Protein AF-A0A382CQS5-F1 (afdb_monomer)

pLDDT: mean 90.43, std 9.47, range [57.16, 98.56]

Organism: NCBI:txid408172

Foldseek 3Di:
DCQQAVQCLLVFQWWKFWFQFPVGTFKIKGWDDDQKIKMWIGGNQADDGWMKIYRNFKIKIWGWGKDWDWDCLVPNDTDTKMKIKTKMKMWGQDPFFIKIKMKMKMWIPDRHPPFPWIKIKIKIKIWTKGADDDPQFGIKIWIWMKMWMGTVQKIKIKIKIKIKTKDWDDPDDFKIKIKIWIKMKMKMWMDPSDPPFFIKIKIWIWPTWIKIKMKGDPDPFKIKIKMKIKTATQWMWIDRSPDDDRTDTPDHGDMDMDMWIWMWGHPVQKIKIFTADPVCVVCVPCQVVVVDPDHGTRIMMIMGGD

Radius of gyration: 22.73 Å; Cα contacts (8 Å, |Δi|>4): 842; chains: 1; bounding box: 58×55×65 Å

Nearest PDB structures (foldseek):
  6ehf-assembly1_A  TM=3.898E-01  e=3.342E-04  Vibrio cholerae O395
  2qom-assembly1_A  TM=4.326E-01  e=3.810E-02  Escherichia coli O157:H7
  8qn4-assembly1_F  TM=4.575E-01  e=2.320E-01  Escherichia coli K-12
  5fvn-assembly2_D  TM=2.254E-01  e=2.821E-01  Enterobacter cloacae

Structure (mmCIF, N/CA/C/O backbone):
data_AF-A0A382CQS5-F1
#
_entry.id   AF-A0A382CQS5-F1
#
loop_
_atom_site.group_PDB
_atom_site.id
_atom_site.type_symbol
_atom_site.label_atom_id
_atom_site.label_alt_id
_atom_site.label_comp_id
_atom_site.label_asym_id
_atom_site.label_entity_id
_atom_site.label_seq_id
_atom_site.pdbx_PDB_ins_code
_atom_site.Cartn_x
_atom_site.Cartn_y
_atom_site.Cartn_z
_atom_site.occupancy
_atom_site.B_iso_or_equiv
_atom_site.auth_seq_id
_atom_site.auth_comp_id
_atom_site.auth_asym_id
_atom_site.auth_atom_id
_atom_site.pdbx_PDB_model_num
ATOM 1 N N . ASN A 1 1 ? -5.591 -3.934 2.379 1.00 77.81 1 ASN A N 1
ATOM 2 C CA . ASN A 1 1 ? -5.632 -5.339 2.864 1.00 77.81 1 ASN A CA 1
ATOM 3 C C . ASN A 1 1 ? -6.316 -6.295 1.895 1.00 77.81 1 ASN A C 1
ATOM 5 O O . ASN A 1 1 ? -5.716 -7.324 1.633 1.00 77.81 1 ASN A O 1
ATOM 9 N N . ILE A 1 2 ? -7.513 -6.003 1.361 1.00 91.75 2 ILE A N 1
ATOM 10 C CA . ILE A 1 2 ? -8.215 -6.932 0.448 1.00 91.75 2 ILE A CA 1
ATOM 11 C C . ILE A 1 2 ? -7.393 -7.230 -0.817 1.00 91.75 2 ILE A C 1
ATOM 13 O O . ILE A 1 2 ? -7.246 -8.398 -1.146 1.00 91.75 2 ILE A O 1
ATOM 17 N N . TYR A 1 3 ? -6.767 -6.222 -1.436 1.00 90.75 3 TYR A N 1
ATOM 18 C CA . TYR A 1 3 ? -5.864 -6.414 -2.584 1.00 90.75 3 TYR A CA 1
ATOM 19 C C . TYR A 1 3 ? -4.700 -7.384 -2.302 1.00 90.75 3 TYR A C 1
ATOM 21 O O . TYR A 1 3 ? -4.383 -8.231 -3.129 1.00 90.75 3 TYR A O 1
ATOM 29 N N . LEU A 1 4 ? -4.120 -7.338 -1.095 1.00 93.00 4 LEU A N 1
ATOM 30 C CA . LEU A 1 4 ? -3.030 -8.239 -0.686 1.00 93.00 4 LEU A CA 1
ATOM 31 C C . LEU A 1 4 ? -3.534 -9.614 -0.228 1.00 93.00 4 LEU A C 1
ATOM 33 O O . LEU A 1 4 ? -2.844 -10.614 -0.385 1.00 93.00 4 LEU A O 1
ATOM 37 N N . PHE A 1 5 ? -4.729 -9.669 0.364 1.00 96.62 5 PHE A N 1
ATOM 38 C CA . PHE A 1 5 ? -5.348 -10.876 0.905 1.00 96.62 5 PHE A CA 1
ATOM 39 C C . PHE A 1 5 ? -6.829 -10.932 0.511 1.00 96.62 5 PHE A C 1
ATOM 41 O O . PHE A 1 5 ? -7.691 -10.623 1.346 1.00 96.62 5 PHE A O 1
ATOM 48 N N . PRO A 1 6 ? -7.166 -11.367 -0.717 1.00 96.44 6 PRO A N 1
ATOM 49 C CA . PRO A 1 6 ? -8.548 -11.348 -1.203 1.00 96.44 6 PRO A CA 1
ATOM 50 C C . PRO A 1 6 ? -9.555 -12.072 -0.301 1.00 96.44 6 PRO A C 1
ATOM 52 O O . PRO A 1 6 ? -10.703 -11.651 -0.186 1.00 96.44 6 PRO A O 1
ATOM 55 N N . ALA A 1 7 ? -9.134 -13.118 0.422 1.00 95.44 7 ALA A N 1
ATOM 56 C CA . ALA A 1 7 ? -9.992 -13.817 1.385 1.00 95.44 7 ALA A CA 1
ATOM 57 C C . ALA A 1 7 ? -10.521 -12.913 2.514 1.00 95.44 7 ALA A C 1
ATOM 59 O O . ALA A 1 7 ? -11.573 -13.205 3.083 1.00 95.44 7 ALA A O 1
ATOM 60 N N . THR A 1 8 ? -9.844 -11.801 2.818 1.00 94.12 8 THR A N 1
ATOM 61 C CA . THR A 1 8 ? -10.293 -10.845 3.840 1.00 94.12 8 THR A CA 1
ATOM 62 C C . THR A 1 8 ? -11.552 -10.085 3.444 1.00 94.12 8 THR A C 1
ATOM 64 O O . THR A 1 8 ? -12.227 -9.587 4.337 1.00 94.12 8 THR A O 1
ATOM 67 N N . LEU A 1 9 ? -11.939 -10.079 2.159 1.00 94.44 9 LEU A N 1
ATOM 68 C CA . LEU A 1 9 ? -13.244 -9.596 1.686 1.00 94.44 9 LEU A CA 1
ATOM 69 C C . LEU A 1 9 ? -14.400 -10.131 2.547 1.00 94.44 9 LEU A C 1
ATOM 71 O O . LEU A 1 9 ? -15.366 -9.425 2.824 1.00 94.44 9 LEU A O 1
ATOM 75 N N . ASN A 1 10 ? -14.275 -11.375 3.014 1.00 91.88 10 ASN A N 1
ATOM 76 C CA . ASN A 1 10 ? -15.282 -12.058 3.820 1.00 91.88 10 ASN A CA 1
ATOM 77 C C . ASN A 1 10 ? -15.552 -11.404 5.186 1.00 91.88 10 ASN A C 1
ATOM 79 O O . ASN A 1 10 ? -16.586 -11.682 5.791 1.00 91.88 10 ASN A O 1
ATOM 83 N N . ASN A 1 11 ? -14.666 -10.517 5.640 1.00 93.06 11 ASN A N 1
ATOM 84 C CA . ASN A 1 11 ? -14.772 -9.818 6.919 1.00 93.06 11 ASN A CA 1
ATOM 85 C C . ASN A 1 11 ? -15.548 -8.501 6.821 1.00 93.06 11 ASN A C 1
ATOM 87 O O . ASN A 1 11 ? -15.740 -7.840 7.839 1.00 93.06 11 ASN A O 1
ATOM 91 N N . PHE A 1 12 ? -15.966 -8.103 5.618 1.00 93.06 12 PHE A N 1
ATOM 92 C CA . PHE A 1 12 ? -16.511 -6.776 5.377 1.00 93.06 12 PHE A CA 1
ATOM 93 C C . PHE A 1 12 ? -17.930 -6.818 4.805 1.00 93.06 12 PHE A C 1
ATOM 95 O O . PHE A 1 12 ? -18.352 -7.746 4.104 1.00 93.06 12 PHE A O 1
ATOM 102 N N . GLN A 1 13 ? -18.675 -5.776 5.147 1.00 94.31 13 GLN A N 1
ATOM 103 C CA . GLN A 1 13 ? -19.972 -5.434 4.593 1.00 94.31 13 GLN A CA 1
ATOM 104 C C . GLN A 1 13 ? -20.088 -3.913 4.721 1.00 94.31 13 GLN A C 1
ATOM 106 O O . GLN A 1 13 ? -20.370 -3.383 5.793 1.00 94.31 13 GLN A O 1
ATOM 111 N N . LEU A 1 14 ? -19.658 -3.222 3.665 1.00 95.81 14 LEU A N 1
ATOM 112 C CA . LEU A 1 14 ? -19.425 -1.786 3.716 1.00 95.81 14 LEU A CA 1
ATOM 113 C C . LEU A 1 14 ? -19.503 -1.120 2.348 1.00 95.81 14 LEU A C 1
ATOM 115 O O . LEU A 1 14 ? -19.317 -1.748 1.309 1.00 95.81 14 LEU A O 1
ATOM 119 N N . ALA A 1 15 ? -19.737 0.180 2.379 1.00 96.56 15 ALA A N 1
ATOM 120 C CA . ALA A 1 15 ? -19.559 1.109 1.287 1.00 96.56 15 ALA A CA 1
ATOM 121 C C . ALA A 1 15 ? -18.576 2.157 1.790 1.00 96.56 15 ALA A C 1
ATOM 123 O O . ALA A 1 15 ? -18.791 2.733 2.857 1.00 96.56 15 ALA A O 1
ATOM 124 N N . GLN A 1 16 ? -17.500 2.394 1.060 1.00 95.50 16 GLN A N 1
ATOM 125 C CA . GLN A 1 16 ? -16.498 3.366 1.459 1.00 95.50 16 GLN A CA 1
ATOM 126 C C . GLN A 1 16 ? -16.112 4.230 0.268 1.00 95.50 16 GLN A C 1
ATOM 128 O O . GLN A 1 16 ? -15.951 3.729 -0.839 1.00 95.50 16 GLN A O 1
ATOM 133 N N . ILE A 1 17 ? -15.989 5.530 0.515 1.00 94.44 17 ILE A N 1
ATOM 134 C CA . ILE A 1 17 ? -15.448 6.511 -0.423 1.00 94.44 17 ILE A CA 1
ATOM 135 C C . ILE A 1 17 ? -14.113 6.954 0.156 1.00 94.44 17 ILE A C 1
ATOM 137 O O . ILE A 1 17 ? -14.067 7.401 1.304 1.00 94.44 17 ILE A O 1
ATOM 141 N N . ASN A 1 18 ? -13.049 6.808 -0.620 1.00 89.94 18 ASN A N 1
ATOM 142 C CA . ASN A 1 18 ? -11.677 7.067 -0.213 1.00 89.94 18 ASN A CA 1
ATOM 143 C C . ASN A 1 18 ? -11.092 8.261 -0.958 1.00 89.94 18 ASN A C 1
ATOM 145 O O . ASN A 1 18 ? -11.668 8.772 -1.921 1.00 89.94 18 ASN A O 1
ATOM 149 N N . THR A 1 19 ? -9.937 8.708 -0.463 1.00 86.69 19 THR A N 1
ATOM 150 C CA . THR A 1 19 ? -9.107 9.719 -1.126 1.00 86.69 19 THR A CA 1
ATOM 151 C C . THR A 1 19 ? -9.906 10.988 -1.438 1.00 86.69 19 THR A C 1
ATOM 153 O O . THR A 1 19 ? -9.793 11.601 -2.495 1.00 86.69 19 THR A O 1
ATOM 156 N N . ILE A 1 20 ? -10.756 11.396 -0.489 1.00 88.19 20 ILE A N 1
ATOM 157 C CA . ILE A 1 20 ? -11.505 12.645 -0.591 1.00 88.19 20 ILE A CA 1
ATOM 158 C C . ILE A 1 20 ? -10.517 13.784 -0.348 1.00 88.19 20 ILE A C 1
ATOM 160 O O . ILE A 1 20 ? -10.023 13.975 0.768 1.00 88.19 20 ILE A O 1
ATOM 164 N N . THR A 1 21 ? -10.233 14.536 -1.404 1.00 85.69 21 THR A N 1
ATOM 165 C CA . THR A 1 21 ? -9.353 15.705 -1.400 1.00 85.69 21 THR A CA 1
ATOM 166 C C . THR A 1 21 ? -10.119 16.950 -1.860 1.00 85.69 21 THR A C 1
ATOM 168 O O . THR A 1 21 ? -11.331 16.919 -2.089 1.00 85.69 21 THR A O 1
ATOM 171 N N . GLY A 1 22 ? -9.421 18.081 -2.007 1.00 78.19 22 GLY A N 1
ATOM 172 C CA . GLY A 1 22 ? -10.019 19.311 -2.535 1.00 78.19 22 GLY A CA 1
ATOM 173 C C . GLY A 1 22 ? -10.552 19.193 -3.972 1.00 78.19 22 GLY A C 1
ATOM 174 O O . GLY A 1 22 ? -11.383 20.012 -4.358 1.00 78.19 22 GLY A O 1
ATOM 175 N N . SER A 1 23 ? -10.108 18.197 -4.749 1.00 81.44 23 SER A N 1
ATOM 176 C CA . SER A 1 23 ? -10.552 17.956 -6.131 1.00 81.44 23 SER A CA 1
ATOM 177 C C . SER A 1 23 ? -11.703 16.952 -6.258 1.00 81.44 23 SER A C 1
ATOM 179 O O . SER A 1 23 ? -12.243 16.810 -7.351 1.00 81.44 23 SER A O 1
ATOM 181 N N . GLY A 1 24 ? -12.119 16.295 -5.170 1.00 84.38 24 GLY A N 1
ATOM 182 C CA . GLY A 1 24 ? -13.144 15.247 -5.187 1.00 84.38 24 GLY A CA 1
ATOM 183 C C . GLY A 1 24 ? -12.666 13.956 -4.523 1.00 84.38 24 GLY A C 1
ATOM 184 O O . GLY A 1 24 ? -11.688 13.969 -3.780 1.00 84.38 24 GLY A O 1
ATOM 185 N N . ALA A 1 25 ? -13.383 12.860 -4.766 1.00 86.56 25 ALA A N 1
ATOM 186 C CA . ALA A 1 25 ? -12.981 11.511 -4.370 1.00 86.56 25 ALA A CA 1
ATOM 187 C C . ALA A 1 25 ? -12.447 10.771 -5.598 1.00 86.56 25 ALA A C 1
ATOM 189 O O . ALA A 1 25 ? -13.059 10.901 -6.657 1.00 86.56 25 ALA A O 1
ATOM 190 N N . SER A 1 26 ? -11.363 10.006 -5.452 1.00 86.81 26 SER A N 1
ATOM 191 C CA . SER A 1 26 ? -10.836 9.188 -6.552 1.00 86.81 26 SER A CA 1
ATOM 192 C C . SER A 1 26 ? -11.307 7.740 -6.497 1.00 86.81 26 SER A C 1
ATOM 194 O O . SER A 1 26 ? -11.444 7.127 -7.547 1.00 86.81 26 SER A O 1
ATOM 196 N N . ASP A 1 27 ? -11.606 7.207 -5.304 1.00 90.44 27 ASP A N 1
ATOM 197 C CA . ASP A 1 27 ? -11.861 5.774 -5.154 1.00 90.44 27 ASP A CA 1
ATOM 198 C C . ASP A 1 27 ? -13.120 5.499 -4.329 1.00 90.44 27 ASP A C 1
ATOM 200 O O . ASP A 1 27 ? -13.433 6.188 -3.350 1.00 90.44 27 ASP A O 1
ATOM 204 N N . ALA A 1 28 ? -13.836 4.439 -4.685 1.00 91.94 28 ALA A N 1
ATOM 205 C CA . ALA A 1 28 ? -14.942 3.915 -3.907 1.00 91.94 28 ALA A CA 1
ATOM 206 C C . ALA A 1 28 ? -14.963 2.387 -3.927 1.00 91.94 28 ALA A C 1
ATOM 208 O O . ALA A 1 28 ? -14.645 1.743 -4.920 1.00 91.94 28 ALA A O 1
ATOM 209 N N . VAL A 1 29 ? -15.398 1.794 -2.820 1.00 94.06 29 VAL A N 1
ATOM 210 C CA . VAL A 1 29 ? -15.578 0.351 -2.698 1.00 94.06 29 VAL A CA 1
ATOM 211 C C . VAL A 1 29 ? -16.963 0.034 -2.156 1.00 94.06 29 VAL A C 1
ATOM 213 O O . VAL A 1 29 ? -17.455 0.684 -1.232 1.00 94.06 29 VAL A O 1
ATOM 216 N N . PHE A 1 30 ? -17.599 -0.988 -2.718 1.00 95.56 30 PHE A N 1
ATOM 217 C CA . PHE A 1 30 ? -18.899 -1.476 -2.278 1.00 95.56 30 PHE A CA 1
ATOM 218 C C . PHE A 1 30 ? -18.869 -2.990 -2.095 1.00 95.56 30 PHE A C 1
ATOM 220 O O . PHE A 1 30 ? -18.794 -3.734 -3.069 1.00 95.56 30 PHE A O 1
ATOM 227 N N . LEU A 1 31 ? -18.939 -3.445 -0.844 1.00 96.31 31 LEU A N 1
ATOM 228 C CA . LEU A 1 31 ? -18.812 -4.839 -0.426 1.00 96.31 31 LEU A CA 1
ATOM 229 C C . LEU A 1 31 ? -20.107 -5.314 0.233 1.00 96.31 31 LEU A C 1
ATOM 231 O O . LEU A 1 31 ? -20.558 -4.746 1.227 1.00 96.31 31 LEU A O 1
ATOM 235 N N . PHE A 1 32 ? -20.698 -6.387 -0.283 1.00 96.44 32 PHE A N 1
ATOM 236 C CA . PHE A 1 32 ? -22.010 -6.857 0.161 1.00 96.44 32 PHE A CA 1
ATOM 237 C C . PHE A 1 32 ? -22.163 -8.377 0.046 1.00 96.44 32 PHE A C 1
ATOM 239 O O . PHE A 1 32 ? -21.315 -9.080 -0.502 1.00 96.44 32 PHE A O 1
ATOM 246 N N . GLY A 1 33 ? -23.273 -8.889 0.578 1.00 95.06 33 GLY A N 1
ATOM 247 C CA . GLY A 1 33 ? -23.602 -10.315 0.599 1.00 95.06 33 GLY A CA 1
ATOM 248 C C . GLY A 1 33 ? -23.409 -10.958 1.971 1.00 95.06 33 GLY A C 1
ATOM 249 O O . GLY A 1 33 ? -22.811 -10.369 2.872 1.00 95.06 33 GLY A O 1
ATOM 250 N N . ASP A 1 34 ? -23.940 -12.169 2.126 1.00 90.50 34 ASP A N 1
ATOM 251 C CA . ASP A 1 34 ? -23.962 -12.897 3.399 1.00 90.50 34 ASP A CA 1
ATOM 252 C C . ASP A 1 34 ? -22.783 -13.878 3.486 1.00 90.50 34 ASP A C 1
ATOM 254 O O . ASP A 1 34 ? -21.648 -13.488 3.744 1.00 90.50 34 ASP A O 1
ATOM 258 N N . LYS A 1 35 ? -23.040 -15.171 3.237 1.00 88.75 35 LYS A N 1
ATOM 259 C CA . LYS A 1 35 ? -22.023 -16.239 3.214 1.00 88.75 35 LYS A CA 1
ATOM 260 C C . LYS A 1 35 ? -21.074 -16.125 2.025 1.00 88.75 35 LYS A C 1
ATOM 262 O O . LYS A 1 35 ? -19.934 -16.567 2.096 1.00 88.75 35 LYS A O 1
ATOM 267 N N . THR A 1 36 ? -21.583 -15.586 0.925 1.00 95.75 36 THR A N 1
ATOM 268 C CA . THR A 1 36 ? -20.808 -15.260 -0.264 1.00 95.75 36 THR A CA 1
ATOM 269 C C . THR A 1 36 ? -20.775 -13.750 -0.366 1.00 95.75 36 THR A C 1
ATOM 271 O O . THR A 1 36 ? -21.836 -13.121 -0.371 1.00 95.75 36 THR A O 1
ATOM 274 N N . LYS A 1 37 ? -19.570 -13.193 -0.415 1.00 96.56 37 LYS A N 1
ATOM 275 C CA . LYS A 1 37 ? -19.342 -11.763 -0.565 1.00 96.56 37 LYS A CA 1
ATOM 276 C C . LYS A 1 37 ? -19.062 -11.420 -2.016 1.00 96.56 37 LYS A C 1
ATOM 278 O O . LYS A 1 37 ? -18.449 -12.203 -2.741 1.00 96.56 37 LYS A O 1
ATOM 283 N N . TYR A 1 38 ? -19.488 -10.228 -2.390 1.00 97.25 38 TYR A N 1
ATOM 284 C CA . TYR A 1 38 ? -19.210 -9.595 -3.665 1.00 97.25 38 TYR A CA 1
ATOM 285 C C . TYR A 1 38 ? -18.686 -8.192 -3.396 1.00 97.25 38 TYR A C 1
ATOM 287 O O . TYR A 1 38 ? -19.060 -7.575 -2.395 1.00 97.25 38 TYR A O 1
ATOM 295 N N . GLY A 1 39 ? -17.824 -7.707 -4.278 1.00 95.81 39 GLY A N 1
ATOM 296 C CA . GLY A 1 39 ? -17.271 -6.366 -4.199 1.00 95.81 39 GLY A CA 1
ATOM 297 C C . GLY A 1 39 ? -17.227 -5.704 -5.562 1.00 95.81 39 GLY A C 1
ATOM 298 O O . GLY A 1 39 ? -17.014 -6.390 -6.559 1.00 95.81 39 GLY A O 1
ATOM 299 N N . PHE A 1 40 ? -17.411 -4.392 -5.578 1.00 94.62 40 PHE A N 1
ATOM 300 C CA . PHE A 1 40 ? -17.045 -3.533 -6.697 1.00 94.62 40 PHE A CA 1
ATOM 301 C C . PHE A 1 40 ? -16.067 -2.485 -6.187 1.00 94.62 40 PHE A C 1
ATOM 303 O O . PHE A 1 40 ? -16.322 -1.888 -5.135 1.00 94.62 40 PHE A O 1
ATOM 310 N N . PHE A 1 41 ? -14.979 -2.289 -6.920 1.00 92.25 41 PHE A N 1
ATOM 311 C CA . PHE A 1 41 ? -14.054 -1.181 -6.723 1.00 92.25 41 PHE A CA 1
ATOM 312 C C . PHE A 1 41 ? -14.235 -0.225 -7.899 1.00 92.25 41 PHE A C 1
ATOM 314 O O . PHE A 1 41 ? -14.576 -0.638 -9.006 1.00 92.25 41 PHE A O 1
ATOM 321 N N . LEU A 1 42 ? -14.161 1.061 -7.608 1.00 89.19 42 LEU A N 1
ATOM 322 C CA . LEU A 1 42 ? -14.332 2.141 -8.561 1.00 89.19 42 LEU A CA 1
ATOM 323 C C . LEU A 1 42 ? -13.170 3.086 -8.325 1.00 89.19 42 LEU A C 1
ATOM 325 O O . LEU A 1 42 ? -12.999 3.541 -7.196 1.00 89.19 42 LEU A O 1
ATOM 329 N N . GLU A 1 43 ? -12.414 3.383 -9.368 1.00 83.19 43 GLU A N 1
ATOM 330 C CA . GLU A 1 43 ? -11.248 4.260 -9.311 1.00 83.19 43 GLU A CA 1
ATOM 331 C C . GLU A 1 43 ? -11.375 5.265 -10.470 1.00 83.19 43 GLU A C 1
ATOM 333 O O . GLU A 1 43 ? -11.911 4.930 -11.527 1.00 83.19 43 GLU A O 1
ATOM 338 N N . ASP A 1 44 ? -10.948 6.515 -10.279 1.00 74.69 44 ASP A N 1
ATOM 339 C CA . ASP A 1 44 ? -11.171 7.632 -11.226 1.00 74.69 44 ASP A CA 1
ATOM 340 C C . ASP A 1 44 ? -10.595 7.355 -12.634 1.00 74.69 44 ASP A C 1
ATOM 342 O O . ASP A 1 44 ? -11.083 7.868 -13.643 1.00 74.69 44 ASP A O 1
ATOM 346 N N . ASN A 1 45 ? -9.596 6.469 -12.712 1.00 65.38 45 ASN A N 1
ATOM 347 C CA . ASN A 1 45 ? -8.942 6.050 -13.954 1.00 65.38 45 ASN A CA 1
ATOM 348 C C . ASN A 1 45 ? -9.350 4.640 -14.430 1.00 65.38 45 ASN A C 1
ATOM 350 O O . ASN A 1 45 ? -9.098 4.298 -15.585 1.00 65.38 45 ASN A O 1
ATOM 354 N N . SER A 1 46 ? -10.045 3.863 -13.597 1.00 66.25 46 SER A N 1
ATOM 355 C CA . SER A 1 46 ? -10.522 2.511 -13.904 1.00 66.25 46 SER A CA 1
ATOM 356 C C . SER A 1 46 ? -11.887 2.566 -14.579 1.00 66.25 46 SER A C 1
ATOM 358 O O . SER A 1 46 ? -12.927 2.784 -13.953 1.00 66.25 46 SER A O 1
ATOM 360 N N . ARG A 1 47 ? -11.911 2.426 -15.910 1.00 63.25 47 ARG A N 1
ATOM 361 C CA . ARG A 1 47 ? -13.131 2.687 -16.705 1.00 63.25 47 ARG A CA 1
ATOM 362 C C . ARG A 1 47 ? -13.990 1.470 -16.998 1.00 63.25 47 ARG A C 1
ATOM 364 O O . ARG A 1 47 ? -15.012 1.618 -17.675 1.00 63.25 47 ARG A O 1
ATOM 371 N N . MET A 1 48 ? -13.604 0.283 -16.537 1.00 82.19 48 MET A N 1
ATOM 372 C CA . MET A 1 48 ? -14.369 -0.921 -16.840 1.00 82.19 48 MET A CA 1
ATOM 373 C C . MET A 1 48 ? -14.846 -1.662 -15.600 1.00 82.19 48 MET A C 1
ATOM 375 O O . MET A 1 48 ? -16.014 -1.498 -15.235 1.00 82.19 48 MET A O 1
ATOM 379 N N . ILE A 1 49 ? -14.046 -2.570 -15.042 1.00 85.06 49 ILE A N 1
ATOM 380 C CA . ILE A 1 49 ? -14.559 -3.544 -14.077 1.00 85.06 49 ILE A CA 1
ATOM 381 C C . ILE A 1 49 ? -13.474 -3.939 -13.084 1.00 85.06 49 ILE A C 1
ATOM 383 O O . ILE A 1 49 ? -12.601 -4.717 -13.442 1.00 85.06 49 ILE A O 1
ATOM 387 N N . ASP A 1 50 ? -13.679 -3.593 -11.814 1.00 92.00 50 ASP A N 1
ATOM 388 C CA . ASP A 1 50 ? -12.972 -4.203 -10.690 1.00 92.00 50 ASP A CA 1
ATOM 389 C C . ASP A 1 50 ? -13.953 -4.904 -9.761 1.00 92.00 50 ASP A C 1
ATOM 391 O O . ASP A 1 50 ? -14.831 -4.296 -9.138 1.00 92.00 50 ASP A O 1
ATOM 395 N N . MET A 1 51 ? -13.826 -6.226 -9.676 1.00 95.19 51 MET A N 1
ATOM 396 C CA . MET A 1 51 ? -14.780 -7.073 -8.975 1.00 95.19 51 MET A CA 1
ATOM 397 C C . MET A 1 51 ? -14.116 -7.990 -7.963 1.00 95.19 51 MET A C 1
ATOM 399 O O . MET A 1 51 ? -13.099 -8.628 -8.222 1.00 95.19 51 MET A O 1
ATOM 403 N N . ALA A 1 52 ? -14.784 -8.131 -6.821 1.00 96.69 52 ALA A N 1
ATOM 404 C CA . ALA A 1 52 ? -14.435 -9.075 -5.775 1.00 96.69 52 ALA A CA 1
ATOM 405 C C . ALA A 1 52 ? -15.465 -10.194 -5.670 1.00 96.69 52 ALA A C 1
ATOM 407 O O . ALA A 1 52 ? -16.675 -9.972 -5.773 1.00 96.69 52 ALA A O 1
ATOM 408 N N . TRP A 1 53 ? -14.991 -11.381 -5.320 1.00 97.69 53 TRP A N 1
ATOM 409 C CA . TRP A 1 53 ? -15.824 -12.486 -4.873 1.00 97.69 53 TRP A CA 1
ATOM 410 C C . TRP A 1 53 ? -15.166 -13.212 -3.705 1.00 97.69 53 TRP A C 1
ATOM 412 O O . TRP A 1 53 ? -13.950 -13.374 -3.677 1.00 97.69 53 TRP A O 1
ATOM 422 N N . GLY A 1 54 ? -15.958 -13.698 -2.751 1.00 97.50 54 GLY A N 1
ATOM 423 C CA . GLY A 1 54 ? -15.461 -14.510 -1.644 1.00 97.50 54 GLY A CA 1
ATOM 424 C C . GLY A 1 54 ? -16.518 -15.446 -1.080 1.00 97.50 54 GLY A C 1
ATOM 425 O O . GLY A 1 54 ? -17.714 -15.191 -1.186 1.00 97.50 54 GLY A O 1
ATOM 426 N N . ASN A 1 55 ? -16.085 -16.557 -0.485 1.00 95.50 55 ASN A N 1
ATOM 427 C CA . ASN A 1 55 ? -16.977 -17.615 0.017 1.00 95.50 55 ASN A CA 1
ATOM 428 C C . ASN A 1 55 ? -16.822 -17.926 1.517 1.00 95.50 55 ASN A C 1
ATOM 430 O O . ASN A 1 55 ? -17.223 -18.997 1.971 1.00 95.50 55 ASN A O 1
ATOM 434 N N . GLY A 1 56 ? -16.170 -17.040 2.263 1.00 90.12 56 GLY A N 1
ATOM 435 C CA . GLY A 1 56 ? -15.824 -17.210 3.675 1.00 90.12 56 GLY A CA 1
ATOM 436 C C . GLY A 1 56 ? -14.419 -17.760 3.933 1.00 90.12 56 GLY A C 1
ATOM 437 O O . GLY A 1 56 ? -13.884 -17.544 5.012 1.00 90.12 56 GLY A O 1
ATOM 438 N N . SER A 1 57 ? -13.807 -18.450 2.967 1.00 92.69 57 SER A N 1
ATOM 439 C CA . SER A 1 57 ? -12.463 -19.050 3.118 1.00 92.69 57 SER A CA 1
ATOM 440 C C . SER A 1 57 ? -11.470 -18.602 2.050 1.00 92.69 57 SER A C 1
ATOM 442 O O . SER A 1 57 ? -10.266 -18.540 2.293 1.00 92.69 57 SER A O 1
ATOM 444 N N . MET A 1 58 ? -11.994 -18.292 0.869 1.00 97.19 58 MET A N 1
ATOM 445 C CA . MET A 1 58 ? -11.263 -17.846 -0.302 1.00 97.19 58 MET A CA 1
ATOM 446 C C . MET A 1 58 ? -11.820 -16.500 -0.749 1.00 97.19 58 MET A C 1
ATOM 448 O O . MET A 1 58 ? -12.981 -16.168 -0.472 1.00 97.19 58 MET A O 1
ATOM 452 N N . GLY A 1 59 ? -10.992 -15.757 -1.469 1.00 97.81 59 GLY A N 1
ATOM 453 C CA . GLY A 1 59 ? -11.397 -14.576 -2.207 1.00 97.81 59 GLY A CA 1
ATOM 454 C C . GLY A 1 59 ? -10.672 -14.491 -3.541 1.00 97.81 59 GLY A C 1
ATOM 455 O O . GLY A 1 59 ? -9.574 -15.028 -3.697 1.00 97.81 59 GLY A O 1
ATOM 456 N N . VAL A 1 60 ? -11.312 -13.833 -4.494 1.00 97.88 60 VAL A N 1
ATOM 457 C CA . VAL A 1 60 ? -10.794 -13.541 -5.826 1.00 97.88 60 VAL A CA 1
ATOM 458 C C . VAL A 1 60 ? -11.072 -12.075 -6.119 1.00 97.88 60 VAL A C 1
ATOM 460 O O . VAL A 1 60 ? -12.169 -11.597 -5.827 1.00 97.88 60 VAL A O 1
ATOM 463 N N . LEU A 1 61 ? -10.090 -11.398 -6.699 1.00 96.94 61 LEU A N 1
ATOM 464 C CA . LEU A 1 61 ? -10.234 -10.096 -7.336 1.00 96.94 61 LEU A CA 1
ATOM 465 C C . LEU A 1 61 ? -9.922 -10.264 -8.818 1.00 96.94 61 LEU A C 1
ATOM 467 O O . LEU A 1 61 ? -9.007 -11.014 -9.165 1.00 96.94 61 LEU A O 1
ATOM 471 N N . VAL A 1 62 ? -10.692 -9.602 -9.667 1.00 95.94 62 VAL A N 1
ATOM 472 C CA . VAL A 1 62 ? -10.405 -9.475 -11.094 1.00 95.94 62 VAL A CA 1
ATOM 473 C C . VAL A 1 62 ? -10.650 -8.029 -11.470 1.00 95.94 62 VAL A C 1
ATOM 475 O O . VAL A 1 62 ? -11.730 -7.512 -11.173 1.00 95.94 62 VAL A O 1
ATOM 478 N N . GLY A 1 63 ? -9.662 -7.438 -12.125 1.00 93.81 63 GLY A N 1
ATOM 479 C CA . GLY A 1 63 ? -9.712 -6.090 -12.652 1.00 93.81 63 GLY A CA 1
ATOM 480 C C . GLY A 1 63 ? -9.444 -6.072 -14.148 1.00 93.81 63 GLY A C 1
ATOM 481 O O . GLY A 1 63 ? -8.643 -6.854 -14.675 1.00 93.81 63 GLY A O 1
ATOM 482 N N . LEU A 1 64 ? -10.170 -5.202 -14.831 1.00 92.75 64 LEU A N 1
ATOM 483 C CA . LEU A 1 64 ? -9.934 -4.807 -16.204 1.00 92.75 64 LEU A CA 1
ATOM 484 C C . LEU A 1 64 ? -10.076 -3.297 -16.250 1.00 92.75 64 LEU A C 1
ATOM 486 O O . LEU A 1 64 ? -11.169 -2.785 -16.004 1.00 92.75 64 LEU A O 1
ATOM 490 N N . ASP A 1 65 ? -9.005 -2.643 -16.671 1.00 89.56 65 ASP A N 1
ATOM 491 C CA . ASP A 1 65 ? -8.946 -1.210 -16.883 1.00 89.56 65 ASP A CA 1
ATOM 492 C C . ASP A 1 65 ? -8.548 -0.922 -18.313 1.00 89.56 65 ASP A C 1
ATOM 494 O O . ASP A 1 65 ? -7.705 -1.604 -18.896 1.00 89.56 65 ASP A O 1
ATOM 498 N N . MET A 1 66 ? -9.229 0.057 -18.895 1.00 87.25 66 MET A N 1
ATOM 499 C CA . MET A 1 66 ? -8.980 0.511 -20.252 1.00 87.25 66 MET A CA 1
ATOM 500 C C . MET A 1 66 ? -9.215 2.010 -20.317 1.00 87.25 66 MET A C 1
ATOM 502 O O . MET A 1 66 ? -10.344 2.480 -20.132 1.00 87.25 66 MET A O 1
ATOM 506 N N . ASN A 1 67 ? -8.179 2.761 -20.639 1.00 84.44 67 ASN A N 1
ATOM 507 C CA . ASN A 1 67 ? -8.287 4.161 -20.990 1.00 84.44 67 ASN A CA 1
ATOM 508 C C . ASN A 1 67 ? -8.050 4.323 -22.489 1.00 84.44 67 ASN A C 1
ATOM 510 O O . ASN A 1 67 ? -7.347 3.557 -23.141 1.00 84.44 67 ASN A O 1
ATOM 514 N N . SER A 1 68 ? -8.670 5.352 -23.041 1.00 82.00 68 SER A N 1
ATOM 515 C CA . SER A 1 68 ? -8.336 5.847 -24.362 1.00 82.00 68 SER A CA 1
ATOM 516 C C . SER A 1 68 ? -8.459 7.355 -24.338 1.00 82.00 68 SER A C 1
ATOM 518 O O . SER A 1 68 ? -9.466 7.881 -23.839 1.00 82.00 68 SER A O 1
ATOM 520 N N . GLU A 1 69 ? -7.500 8.039 -24.933 1.00 79.81 69 GLU A N 1
ATOM 521 C CA . GLU A 1 69 ? -7.554 9.472 -25.149 1.00 79.81 69 GLU A CA 1
ATOM 522 C C . GLU A 1 69 ? -7.120 9.821 -26.567 1.00 79.81 69 GLU A C 1
ATOM 524 O O . GLU A 1 69 ? -6.249 9.186 -27.150 1.00 79.81 69 GLU A O 1
ATOM 529 N N . THR A 1 70 ? -7.746 10.847 -27.138 1.00 79.81 70 THR A N 1
ATOM 530 C CA . THR A 1 70 ? -7.297 11.400 -28.414 1.00 79.81 70 THR A CA 1
ATOM 531 C C . THR A 1 70 ? -6.418 12.609 -28.117 1.00 79.81 70 THR A C 1
ATOM 533 O O . THR A 1 70 ? -6.910 13.617 -27.601 1.00 79.81 70 THR A O 1
ATOM 536 N N . ALA A 1 71 ? -5.137 12.525 -28.465 1.00 72.50 71 ALA A N 1
ATOM 537 C CA . ALA A 1 71 ? -4.155 13.582 -28.243 1.00 72.50 71 ALA A CA 1
ATOM 538 C C . ALA A 1 71 ? -3.577 14.106 -29.570 1.00 72.50 71 ALA A C 1
ATOM 540 O O . ALA A 1 71 ? -3.569 13.409 -30.584 1.00 72.50 71 ALA A O 1
ATOM 541 N N . ASP A 1 72 ? -3.110 15.360 -29.581 1.00 72.31 72 ASP A N 1
ATOM 542 C CA . ASP A 1 72 ? -2.254 15.867 -30.664 1.00 72.31 72 ASP A CA 1
ATOM 543 C C . ASP A 1 72 ? -0.882 15.209 -30.514 1.00 72.31 72 ASP A C 1
ATOM 545 O O . ASP A 1 72 ? -0.228 15.373 -29.485 1.00 72.31 72 ASP A O 1
ATOM 549 N N . ASP A 1 73 ? -0.447 14.472 -31.531 1.00 70.62 73 ASP A N 1
ATOM 550 C CA . ASP A 1 73 ? 0.795 13.696 -31.497 1.00 70.62 73 ASP A CA 1
ATOM 551 C C . ASP A 1 73 ? 2.061 14.552 -31.679 1.00 70.62 73 ASP A C 1
ATOM 553 O O . ASP A 1 73 ? 3.158 14.040 -31.901 1.00 70.62 73 ASP A O 1
ATOM 557 N N . GLY A 1 74 ? 1.915 15.881 -31.645 1.00 68.12 74 GLY A N 1
ATOM 558 C CA . GLY A 1 74 ? 3.004 16.832 -31.839 1.00 68.12 74 GLY A CA 1
ATOM 559 C C . GLY A 1 74 ? 3.444 16.966 -33.300 1.00 68.12 74 GLY A C 1
ATOM 560 O O . GLY A 1 74 ? 4.302 17.799 -33.604 1.00 68.12 74 GLY A O 1
ATOM 561 N N . THR A 1 75 ? 2.843 16.204 -34.221 1.00 71.00 75 THR A N 1
ATOM 562 C CA . THR A 1 75 ? 3.051 16.302 -35.674 1.00 71.00 75 THR A CA 1
ATOM 563 C C . THR A 1 75 ? 1.888 16.995 -36.392 1.00 71.00 75 THR A C 1
ATOM 565 O O . THR A 1 75 ? 1.910 17.151 -37.617 1.00 71.00 75 THR A O 1
ATOM 568 N N . GLY A 1 76 ? 0.886 17.468 -35.639 1.00 72.19 76 GLY A N 1
ATOM 569 C CA . GLY A 1 76 ? -0.336 18.061 -36.177 1.00 72.19 76 GLY A CA 1
ATOM 570 C C . GLY A 1 76 ? -1.345 17.018 -36.659 1.00 72.19 76 GLY A C 1
ATOM 571 O O . GLY A 1 76 ? -2.246 17.356 -37.435 1.00 72.19 76 GLY A O 1
ATOM 572 N N . LYS A 1 77 ? -1.189 15.759 -36.229 1.00 71.56 77 LYS A N 1
ATOM 573 C CA . LYS A 1 77 ? -2.176 14.689 -36.375 1.00 71.56 77 LYS A CA 1
ATOM 574 C C . LYS A 1 77 ? -2.747 14.354 -34.996 1.00 71.56 77 LYS A C 1
ATOM 576 O O . LYS A 1 77 ? -2.120 14.578 -33.968 1.00 71.56 77 LYS A O 1
ATOM 581 N N . THR A 1 78 ? -3.951 13.801 -34.981 1.00 74.88 78 THR A N 1
ATOM 582 C CA . THR A 1 78 ? -4.532 13.216 -33.771 1.00 74.88 78 THR A CA 1
ATOM 583 C C . THR A 1 78 ? -4.122 11.750 -33.677 1.00 74.88 78 THR A C 1
ATOM 585 O O . THR A 1 78 ? -4.353 11.010 -34.637 1.00 74.88 78 THR A O 1
ATOM 588 N N . ALA A 1 79 ? -3.544 11.349 -32.547 1.00 71.75 79 ALA A N 1
ATOM 589 C CA . ALA A 1 79 ? -3.350 9.956 -32.164 1.00 71.75 79 ALA A CA 1
ATOM 590 C C . ALA A 1 79 ? -4.474 9.526 -31.224 1.00 71.75 79 ALA A C 1
ATOM 592 O O . ALA A 1 79 ? -4.883 10.311 -30.368 1.00 71.75 79 ALA A O 1
ATOM 593 N N . ASP A 1 80 ? -4.945 8.294 -31.380 1.00 75.75 80 ASP A N 1
ATOM 594 C CA . ASP A 1 80 ? -5.695 7.621 -30.327 1.00 75.75 80 ASP A CA 1
ATOM 595 C C . ASP A 1 80 ? -4.661 6.862 -29.498 1.00 75.75 80 ASP A C 1
ATOM 597 O O . ASP A 1 80 ? -4.001 5.973 -30.025 1.00 75.75 80 ASP A O 1
ATOM 601 N N . LEU A 1 81 ? -4.476 7.284 -28.251 1.00 78.31 81 LEU A N 1
ATOM 602 C CA . LEU A 1 81 ? -3.604 6.650 -27.270 1.00 78.31 81 LEU A CA 1
ATOM 603 C C . LEU A 1 81 ? -4.475 5.813 -26.340 1.00 78.31 81 LEU A C 1
ATOM 605 O O . LEU A 1 81 ? -5.633 6.169 -26.086 1.00 78.31 81 LEU A O 1
ATOM 609 N N . GLY A 1 82 ? -3.942 4.713 -25.827 1.00 81.25 82 GLY A N 1
ATOM 610 C CA . GLY A 1 82 ? -4.687 3.859 -24.922 1.00 81.25 82 GLY A CA 1
ATOM 611 C C . GLY A 1 82 ? -3.792 3.055 -24.007 1.00 81.25 82 GLY A C 1
ATOM 612 O O . GLY A 1 82 ? -2.714 2.617 -24.396 1.00 81.25 82 GLY A O 1
ATOM 613 N N . ASP A 1 83 ? -4.306 2.825 -22.807 1.00 87.25 83 ASP A N 1
ATOM 614 C CA . ASP A 1 83 ? -3.734 1.895 -21.854 1.00 87.25 83 ASP A CA 1
ATOM 615 C C . ASP A 1 83 ? -4.716 0.741 -21.610 1.00 87.25 83 ASP A C 1
ATOM 617 O O . ASP A 1 83 ? -5.933 0.835 -21.834 1.00 87.25 83 ASP A O 1
ATOM 621 N N . MET A 1 84 ? -4.172 -0.396 -21.199 1.00 90.38 84 MET A N 1
ATOM 622 C CA . MET A 1 84 ? -4.964 -1.522 -20.733 1.00 90.38 84 MET A CA 1
ATOM 623 C C . MET A 1 84 ? -4.239 -2.208 -19.593 1.00 90.38 84 MET A C 1
ATOM 625 O O . MET A 1 84 ? -3.088 -2.609 -19.752 1.00 90.38 84 MET A O 1
ATOM 629 N N . THR A 1 85 ? -4.965 -2.463 -18.510 1.00 92.56 85 THR A N 1
ATOM 630 C CA . THR A 1 85 ? -4.498 -3.297 -17.404 1.00 92.56 85 THR A CA 1
ATOM 631 C C . THR A 1 85 ? -5.463 -4.453 -17.189 1.00 92.56 85 THR A C 1
ATOM 633 O O . THR A 1 85 ? -6.681 -4.284 -17.155 1.00 92.56 85 THR A O 1
ATOM 636 N N . ILE A 1 86 ? -4.924 -5.662 -17.054 1.00 94.38 86 ILE A N 1
ATOM 637 C CA . ILE A 1 86 ? -5.667 -6.856 -16.652 1.00 94.38 86 ILE A CA 1
ATOM 638 C C . ILE A 1 86 ? -5.008 -7.395 -15.397 1.00 94.38 86 ILE A C 1
ATOM 640 O O . ILE A 1 86 ? -3.859 -7.837 -15.444 1.00 94.38 86 ILE A O 1
ATOM 644 N N . ASN A 1 87 ? -5.758 -7.443 -14.302 1.00 95.25 87 ASN A N 1
ATOM 645 C CA . ASN A 1 87 ? -5.267 -7.971 -13.041 1.00 95.25 87 ASN A CA 1
ATOM 646 C C . ASN A 1 87 ? -6.167 -9.084 -12.494 1.00 95.25 87 ASN A C 1
ATOM 648 O O . ASN A 1 87 ? -7.373 -9.167 -12.741 1.00 95.25 87 ASN A O 1
ATOM 652 N N . ALA A 1 88 ? -5.547 -9.993 -11.752 1.00 96.75 88 ALA A N 1
ATOM 653 C CA . ALA A 1 88 ? -6.233 -11.017 -10.994 1.00 96.75 88 ALA A CA 1
ATOM 654 C C . ALA A 1 88 ? -5.479 -11.289 -9.696 1.00 96.75 88 ALA A C 1
ATOM 656 O O . ALA A 1 88 ? -4.269 -11.515 -9.690 1.00 96.75 88 ALA A O 1
ATOM 657 N N . ALA A 1 89 ? -6.213 -11.358 -8.591 1.00 98.00 89 ALA A N 1
ATOM 658 C CA . ALA A 1 89 ? -5.668 -11.770 -7.309 1.00 98.00 89 ALA A CA 1
ATOM 659 C C . ALA A 1 89 ? -6.492 -12.902 -6.706 1.00 98.00 89 ALA A C 1
ATOM 661 O O . ALA A 1 89 ? -7.718 -12.944 -6.799 1.00 98.00 89 ALA A O 1
ATOM 662 N N . PHE A 1 90 ? -5.811 -13.822 -6.039 1.00 98.38 90 PHE A N 1
ATOM 663 C CA . PHE A 1 90 ? -6.420 -14.910 -5.295 1.00 98.38 90 PHE A CA 1
ATOM 664 C C . PHE A 1 90 ? -5.907 -14.904 -3.862 1.00 98.38 90 PHE A C 1
ATOM 666 O O . PHE A 1 90 ? -4.720 -14.715 -3.611 1.00 98.38 90 PHE A O 1
ATOM 673 N N . GLY A 1 91 ? -6.798 -15.157 -2.910 1.00 98.12 91 GLY A N 1
ATOM 674 C CA . GLY A 1 91 ? -6.431 -15.279 -1.511 1.00 98.12 91 GLY A CA 1
ATOM 675 C C . GLY A 1 91 ? -7.166 -16.405 -0.818 1.00 98.12 91 GLY A C 1
ATOM 676 O O . GLY A 1 91 ? -8.316 -16.711 -1.136 1.00 98.12 91 GLY A O 1
ATOM 677 N N . GLN A 1 92 ? -6.513 -16.989 0.181 1.00 97.50 92 GLN A N 1
ATOM 678 C CA . GLN A 1 92 ? -7.092 -18.035 1.009 1.00 97.50 92 GLN A CA 1
ATOM 679 C C . GLN A 1 92 ? -6.519 -18.009 2.423 1.00 97.50 92 GLN A C 1
ATOM 681 O O . GLN A 1 92 ? -5.309 -17.896 2.616 1.00 97.50 92 GLN A O 1
ATOM 686 N N . THR A 1 93 ? -7.389 -18.210 3.411 1.00 95.00 93 THR A N 1
ATOM 687 C CA . THR A 1 93 ? -6.964 -18.526 4.777 1.00 95.00 93 THR A CA 1
ATOM 688 C C . THR A 1 93 ? -6.628 -20.013 4.870 1.00 95.00 93 THR A C 1
ATOM 690 O O . THR A 1 93 ? -7.476 -20.884 4.663 1.00 95.00 93 THR A O 1
ATOM 693 N N . LEU A 1 94 ? -5.368 -20.311 5.174 1.00 94.81 94 LEU A N 1
ATOM 694 C CA . LEU A 1 94 ? -4.810 -21.653 5.305 1.00 94.81 94 LEU A CA 1
ATOM 695 C C . LEU A 1 94 ? -4.431 -21.925 6.765 1.00 94.81 94 LEU A C 1
ATOM 697 O O . LEU A 1 94 ? -4.313 -21.019 7.587 1.00 94.81 94 LEU A O 1
ATOM 701 N N . GLY A 1 95 ? -4.174 -23.191 7.103 1.00 94.38 95 GLY A N 1
ATOM 702 C CA . GLY A 1 95 ? -3.807 -23.573 8.475 1.00 94.38 95 GLY A CA 1
ATOM 703 C C . GLY A 1 95 ? -2.511 -22.929 8.990 1.00 94.38 95 GLY A C 1
ATOM 704 O O . GLY A 1 95 ? -2.292 -22.886 10.197 1.00 94.38 95 GLY A O 1
ATOM 705 N N . PHE A 1 96 ? -1.654 -22.428 8.095 1.00 93.56 96 PHE A N 1
ATOM 706 C CA . PHE A 1 96 ? -0.415 -21.742 8.457 1.00 93.56 96 PHE A CA 1
ATOM 707 C C . PHE A 1 96 ? -0.517 -20.210 8.431 1.00 93.56 96 PHE A C 1
ATOM 709 O O . PHE A 1 96 ? 0.431 -19.569 8.885 1.00 93.56 96 PHE A O 1
ATOM 716 N N . GLY A 1 97 ? -1.608 -19.632 7.916 1.00 95.12 97 GLY A N 1
ATOM 717 C CA . GLY A 1 97 ? -1.764 -18.191 7.701 1.00 95.12 97 GLY A CA 1
ATOM 718 C C . GLY A 1 97 ? -2.665 -17.841 6.517 1.00 95.12 97 GLY A C 1
ATOM 719 O O . GLY A 1 97 ? -3.152 -18.721 5.811 1.00 95.12 97 GLY A O 1
ATOM 720 N N . ASP A 1 98 ? -2.847 -16.548 6.285 1.00 96.94 98 ASP A N 1
ATOM 721 C CA . ASP A 1 98 ? -3.478 -16.002 5.089 1.00 96.94 98 ASP A CA 1
ATOM 722 C C . ASP A 1 98 ? -2.444 -15.898 3.967 1.00 96.94 98 ASP A C 1
ATOM 724 O O . ASP A 1 98 ? -1.402 -15.260 4.131 1.00 96.94 98 ASP A O 1
ATOM 728 N N . LEU A 1 99 ? -2.747 -16.513 2.828 1.00 98.00 99 LEU A N 1
ATOM 729 C CA . LEU A 1 99 ? -1.971 -16.399 1.599 1.00 98.00 99 LEU A CA 1
ATOM 730 C C . LEU A 1 99 ? -2.731 -15.518 0.608 1.00 98.00 99 LEU A C 1
ATOM 732 O O . LEU A 1 99 ? -3.941 -15.682 0.437 1.00 98.00 99 LEU A O 1
ATOM 736 N N . GLY A 1 100 ? -2.011 -14.631 -0.066 1.00 98.38 100 GLY A N 1
ATOM 737 C CA . GLY A 1 100 ? -2.471 -13.898 -1.235 1.00 98.38 100 GLY A CA 1
ATOM 738 C C . GLY A 1 100 ? -1.459 -14.008 -2.365 1.00 98.38 100 GLY A C 1
ATOM 739 O O . GLY A 1 100 ? -0.254 -14.026 -2.123 1.00 98.38 100 GLY A O 1
ATOM 740 N N . VAL A 1 101 ? -1.950 -14.109 -3.591 1.00 98.38 101 VAL A N 1
ATOM 741 C CA . VAL A 1 101 ? -1.153 -14.057 -4.816 1.00 98.38 101 VAL A CA 1
ATOM 742 C C . VAL A 1 101 ? -1.837 -13.125 -5.801 1.00 98.38 101 VAL A C 1
ATOM 744 O O . VAL A 1 101 ? -3.068 -13.106 -5.866 1.00 98.38 101 VAL A O 1
ATOM 747 N N . SER A 1 102 ? -1.056 -12.371 -6.557 1.00 98.00 102 SER A N 1
ATOM 748 C CA . SER A 1 102 ? -1.553 -11.456 -7.580 1.00 98.00 102 SER A CA 1
ATOM 749 C C . SER A 1 102 ? -0.763 -11.606 -8.870 1.00 98.00 102 SER A C 1
ATOM 751 O O . SER A 1 102 ? 0.395 -12.031 -8.877 1.00 98.00 102 SER A O 1
ATOM 753 N N . PHE A 1 103 ? -1.437 -11.291 -9.962 1.00 97.81 103 PHE A N 1
ATOM 754 C CA . PHE A 1 103 ? -0.897 -11.223 -11.302 1.00 97.81 103 PHE A CA 1
ATOM 755 C C . PHE A 1 103 ? -1.516 -10.016 -11.994 1.00 97.81 103 PHE A C 1
ATOM 757 O O . PHE A 1 103 ? -2.727 -9.816 -11.899 1.00 97.81 103 PHE A O 1
ATOM 764 N N . GLU A 1 104 ? -0.703 -9.262 -12.711 1.00 97.25 104 GLU A N 1
ATOM 765 C CA . GLU A 1 104 ? -1.141 -8.128 -13.507 1.00 97.25 104 GLU A CA 1
ATOM 766 C C . GLU A 1 104 ? -0.341 -8.068 -14.804 1.00 97.25 104 GLU A C 1
ATOM 768 O O . GLU A 1 104 ? 0.836 -8.430 -14.842 1.00 97.25 104 GLU A O 1
ATOM 773 N N . MET A 1 105 ? -1.005 -7.643 -15.872 1.00 96.75 105 MET A N 1
ATOM 774 C CA . MET A 1 105 ? -0.362 -7.193 -17.096 1.00 96.75 105 MET A CA 1
ATOM 775 C C . MET A 1 105 ? -0.889 -5.812 -17.429 1.00 96.75 105 MET A C 1
ATOM 777 O O . MET A 1 105 ? -2.104 -5.613 -17.387 1.00 96.75 105 MET A O 1
ATOM 781 N N . ALA A 1 106 ? 0.007 -4.921 -17.820 1.00 94.19 106 ALA A N 1
ATOM 782 C CA . ALA A 1 106 ? -0.333 -3.600 -18.316 1.00 94.19 106 ALA A CA 1
ATOM 783 C C . ALA A 1 106 ? 0.310 -3.372 -19.687 1.00 94.19 106 ALA A C 1
ATOM 785 O O . ALA A 1 106 ? 1.343 -3.965 -20.012 1.00 94.19 106 ALA A O 1
ATOM 786 N N . SER A 1 107 ? -0.315 -2.533 -20.501 1.00 91.50 107 SER A N 1
ATOM 787 C CA . SER A 1 107 ? 0.239 -2.056 -21.766 1.00 91.50 107 SER A CA 1
ATOM 788 C C . SER A 1 107 ? -0.171 -0.616 -22.024 1.00 91.50 107 SER A C 1
ATOM 790 O O . SER A 1 107 ? -1.307 -0.266 -21.708 1.00 91.50 107 SER A O 1
ATOM 792 N N . ASP A 1 108 ? 0.707 0.154 -22.658 1.00 87.69 108 ASP A N 1
ATOM 793 C CA . ASP A 1 108 ? 0.477 1.542 -23.068 1.00 87.69 108 ASP A CA 1
ATOM 794 C C . ASP A 1 108 ? 0.936 1.739 -24.527 1.00 87.69 108 ASP A C 1
ATOM 796 O O . ASP A 1 108 ? 2.061 1.381 -24.885 1.00 87.69 108 ASP A O 1
ATOM 800 N N . ASP A 1 109 ? 0.052 2.298 -25.359 1.00 76.75 109 ASP A N 1
ATOM 801 C CA . ASP A 1 109 ? 0.245 2.607 -26.793 1.00 76.75 109 ASP A CA 1
ATOM 802 C C . ASP A 1 109 ? 1.119 3.868 -27.026 1.00 76.75 109 ASP A C 1
ATOM 804 O O . ASP A 1 109 ? 1.182 4.447 -28.112 1.00 76.75 109 ASP A O 1
ATOM 808 N N . GLY A 1 110 ? 1.821 4.333 -25.989 1.00 65.31 110 GLY A N 1
ATOM 809 C CA . GLY A 1 110 ? 2.815 5.396 -26.083 1.00 65.31 110 GLY A CA 1
ATOM 810 C C . GLY A 1 110 ? 2.214 6.774 -26.383 1.00 65.31 110 GLY A C 1
ATOM 811 O O . GLY A 1 110 ? 1.033 7.029 -26.194 1.00 65.31 110 GLY A O 1
ATOM 812 N N . ALA A 1 111 ? 3.050 7.727 -26.814 1.00 61.69 111 ALA A N 1
ATOM 813 C CA . ALA A 1 111 ? 2.668 9.147 -26.903 1.00 61.69 111 ALA A CA 1
ATOM 814 C C . ALA A 1 111 ? 2.395 9.674 -28.330 1.00 61.69 111 ALA A C 1
ATOM 816 O O . ALA A 1 111 ? 2.136 10.869 -28.495 1.00 61.69 111 ALA A O 1
ATOM 817 N N . SER A 1 112 ? 2.517 8.857 -29.389 1.00 61.19 112 SER A N 1
ATOM 818 C CA . SER A 1 112 ? 2.342 9.340 -30.775 1.00 61.19 112 SER A CA 1
ATOM 819 C C . SER A 1 112 ? 2.049 8.234 -31.792 1.00 61.19 112 SER A C 1
ATOM 821 O O . SER A 1 112 ? 2.529 7.120 -31.636 1.00 61.19 112 SER A O 1
ATOM 823 N N . THR A 1 113 ? 1.392 8.574 -32.913 1.00 58.41 113 THR A N 1
ATOM 824 C CA . THR A 1 113 ? 1.080 7.625 -34.011 1.00 58.41 113 THR A CA 1
ATOM 825 C C . THR A 1 113 ? 2.295 7.015 -34.727 1.00 58.41 113 THR A C 1
ATOM 827 O O . THR A 1 113 ? 2.140 6.106 -35.543 1.00 58.41 113 THR A O 1
ATOM 830 N N . GLU A 1 114 ? 3.494 7.548 -34.483 1.00 59.53 114 GLU A N 1
ATOM 831 C CA . GLU A 1 114 ? 4.758 7.085 -35.069 1.00 59.53 114 GLU A CA 1
ATOM 832 C C . GLU A 1 114 ? 5.589 6.269 -34.060 1.00 59.53 114 GLU A C 1
ATOM 834 O O . GLU A 1 114 ? 6.631 5.728 -34.438 1.00 59.53 114 GLU A O 1
ATOM 839 N N . ALA A 1 115 ? 5.157 6.184 -32.794 1.00 62.97 115 ALA A N 1
ATOM 840 C CA . ALA A 1 115 ? 5.776 5.300 -31.818 1.00 62.97 115 ALA A CA 1
ATOM 841 C C . ALA A 1 115 ? 5.459 3.851 -32.209 1.00 62.97 115 ALA A C 1
ATOM 843 O O . ALA A 1 115 ? 4.315 3.498 -32.465 1.00 62.97 115 ALA A O 1
ATOM 844 N N . THR A 1 116 ? 6.497 3.027 -32.323 1.00 62.38 116 THR A N 1
ATOM 845 C CA . THR A 1 116 ? 6.379 1.565 -32.474 1.00 62.38 116 THR A CA 1
ATOM 846 C C . THR A 1 116 ? 6.721 0.837 -31.178 1.00 62.38 116 THR A C 1
ATOM 848 O O . THR A 1 116 ? 6.910 -0.380 -31.168 1.00 62.38 116 THR A O 1
ATOM 851 N N . ASP A 1 117 ? 6.895 1.618 -30.118 1.00 68.88 117 ASP A N 1
ATOM 852 C CA . ASP A 1 117 ? 7.648 1.275 -28.929 1.00 68.88 117 ASP A CA 1
ATOM 853 C C . ASP A 1 117 ? 6.661 1.291 -27.760 1.00 68.88 117 ASP A C 1
ATOM 855 O O . ASP A 1 117 ? 6.751 2.122 -26.854 1.00 68.88 117 ASP A O 1
ATOM 859 N N . ASP A 1 118 ? 5.674 0.403 -27.853 1.00 82.88 118 ASP A N 1
ATOM 860 C CA . ASP A 1 118 ? 4.608 0.264 -26.866 1.00 82.88 118 ASP A CA 1
ATOM 861 C C . ASP A 1 118 ? 5.199 -0.336 -25.593 1.00 82.88 118 ASP A C 1
ATOM 863 O O . ASP A 1 118 ? 6.000 -1.282 -25.631 1.00 82.88 118 ASP A O 1
ATOM 867 N N . GLU A 1 119 ? 4.824 0.237 -24.457 1.00 88.38 119 GLU A N 1
ATOM 868 C CA . GLU A 1 119 ? 5.241 -0.269 -23.162 1.00 88.38 119 GLU A CA 1
ATOM 869 C C . GLU A 1 119 ? 4.362 -1.458 -22.780 1.00 88.38 119 GLU A C 1
ATOM 871 O O . GLU A 1 119 ? 3.145 -1.459 -22.969 1.00 88.38 119 GLU A O 1
ATOM 876 N N . SER A 1 120 ? 4.987 -2.501 -22.243 1.00 93.00 120 SER A N 1
ATOM 877 C CA . SER A 1 120 ? 4.276 -3.637 -21.669 1.00 93.00 120 SER A CA 1
ATOM 878 C C . SER A 1 120 ? 4.919 -4.050 -20.362 1.00 93.00 120 SER A C 1
ATOM 880 O O . SER A 1 120 ? 6.140 -4.212 -20.308 1.00 93.00 120 SER A O 1
ATOM 882 N N . GLU A 1 121 ? 4.096 -4.306 -19.356 1.00 95.75 121 GLU A N 1
ATOM 883 C CA . GLU A 1 121 ? 4.516 -4.718 -18.025 1.00 95.75 121 GLU A CA 1
ATOM 884 C C . GLU A 1 121 ? 3.786 -5.993 -17.588 1.00 95.75 121 GLU A C 1
ATOM 886 O O . GLU A 1 121 ? 2.636 -6.248 -17.947 1.00 95.75 121 GLU A O 1
ATOM 891 N N . MET A 1 122 ? 4.474 -6.813 -16.798 1.00 97.88 122 MET A N 1
ATOM 892 C CA . MET A 1 122 ? 3.912 -7.934 -16.064 1.00 97.88 122 MET A CA 1
ATOM 893 C C . MET A 1 122 ? 4.369 -7.865 -14.610 1.00 97.88 122 MET A C 1
ATOM 895 O O . MET A 1 122 ? 5.572 -7.831 -14.335 1.00 97.88 122 MET A O 1
ATOM 899 N N . THR A 1 123 ? 3.407 -7.976 -13.700 1.00 98.12 123 THR A N 1
ATOM 900 C CA . THR A 1 123 ? 3.637 -7.976 -12.257 1.00 98.12 123 THR A CA 1
ATOM 901 C C . THR A 1 123 ? 3.135 -9.272 -11.636 1.00 98.12 123 THR A C 1
ATOM 903 O O . THR A 1 123 ? 2.034 -9.747 -11.917 1.00 98.12 123 THR A O 1
ATOM 906 N N . ILE A 1 124 ? 3.956 -9.871 -10.774 1.00 98.19 124 ILE A N 1
ATOM 907 C CA . ILE A 1 124 ? 3.582 -11.009 -9.932 1.00 98.19 124 ILE A CA 1
ATOM 908 C C . ILE A 1 124 ? 3.801 -10.660 -8.466 1.00 98.19 124 ILE A C 1
ATOM 910 O O . ILE A 1 124 ? 4.871 -10.197 -8.079 1.00 98.19 124 ILE A O 1
ATOM 914 N N . GLY A 1 125 ? 2.800 -10.938 -7.636 1.00 98.19 125 GLY A N 1
ATOM 915 C CA . GLY A 1 125 ? 2.847 -10.664 -6.206 1.00 98.19 125 GLY A CA 1
ATOM 916 C C . GLY A 1 125 ? 2.533 -11.892 -5.360 1.00 98.19 125 GLY A C 1
ATOM 917 O O . GLY A 1 125 ? 1.738 -12.759 -5.733 1.00 98.19 125 GLY A O 1
ATOM 918 N N . LEU A 1 126 ? 3.148 -11.959 -4.182 1.00 98.38 126 LEU A N 1
ATOM 919 C CA . LEU A 1 126 ? 2.842 -12.929 -3.137 1.00 98.38 126 LEU A CA 1
ATOM 920 C C . LEU A 1 126 ? 2.846 -12.237 -1.780 1.00 98.38 126 LEU A C 1
ATOM 922 O O . LEU A 1 126 ? 3.792 -11.548 -1.418 1.00 98.38 126 LEU A O 1
ATOM 926 N N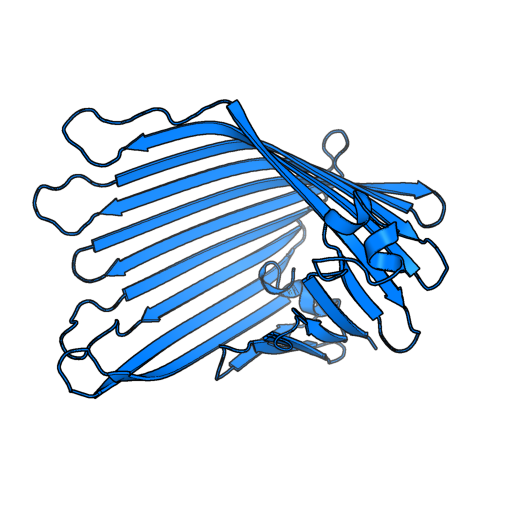 . ASN A 1 127 ? 1.814 -12.497 -0.988 1.00 98.38 127 ASN A N 1
ATOM 927 C CA . ASN A 1 127 ? 1.690 -11.994 0.369 1.00 98.38 127 ASN A CA 1
ATOM 928 C C . ASN A 1 127 ? 1.366 -13.135 1.331 1.00 98.38 127 ASN A C 1
ATOM 930 O O . ASN A 1 127 ? 0.513 -13.982 1.063 1.00 98.38 127 ASN A O 1
ATOM 934 N N . LEU A 1 128 ? 2.023 -13.145 2.487 1.00 98.12 128 LEU A N 1
ATOM 935 C CA . LEU A 1 128 ? 1.757 -14.078 3.574 1.00 98.12 128 LEU A CA 1
ATOM 936 C C . LEU A 1 128 ? 1.587 -13.304 4.872 1.00 98.12 128 LEU A C 1
ATOM 938 O O . LEU A 1 128 ? 2.492 -12.591 5.297 1.00 98.12 128 LEU A O 1
ATOM 942 N N . ARG A 1 129 ? 0.468 -13.522 5.557 1.00 97.12 129 ARG A N 1
ATOM 943 C CA . ARG A 1 129 ? 0.261 -13.043 6.923 1.00 97.12 129 ARG A CA 1
ATOM 944 C C . ARG A 1 129 ? -0.056 -14.208 7.833 1.00 97.12 129 ARG A C 1
ATOM 946 O O . ARG A 1 129 ? -0.936 -15.012 7.544 1.00 97.12 129 ARG A O 1
ATOM 953 N N . ARG A 1 130 ? 0.624 -14.299 8.969 1.00 95.88 130 ARG A N 1
ATOM 954 C CA . ARG A 1 130 ? 0.314 -15.324 9.971 1.00 95.88 130 ARG A CA 1
ATOM 955 C C . ARG A 1 130 ? 0.638 -14.854 11.372 1.00 95.88 130 ARG A C 1
ATOM 957 O O . ARG A 1 130 ? 1.470 -13.973 11.572 1.00 95.88 130 ARG A O 1
ATOM 964 N N . ASN A 1 131 ? 0.045 -15.534 12.342 1.00 96.25 131 ASN A N 1
ATOM 965 C CA . ASN A 1 131 ? 0.456 -15.395 13.728 1.00 96.25 131 ASN A CA 1
ATOM 966 C C . ASN A 1 131 ? 1.842 -16.035 13.908 1.00 96.25 131 ASN A C 1
ATOM 968 O O . ASN A 1 131 ? 2.101 -17.154 13.451 1.00 96.25 131 ASN A O 1
ATOM 972 N N . GLN A 1 132 ? 2.733 -15.324 14.585 1.00 93.94 132 GLN A N 1
ATOM 973 C CA . GLN A 1 132 ? 4.104 -15.721 14.866 1.00 93.94 132 GLN A CA 1
ATOM 974 C C . GLN A 1 132 ? 4.476 -15.212 16.252 1.00 93.94 132 GLN A C 1
ATOM 976 O O . GLN A 1 132 ? 4.641 -14.018 16.440 1.00 93.94 132 GLN A O 1
ATOM 981 N N . SER A 1 133 ? 4.678 -16.118 17.208 1.00 94.38 133 SER A N 1
ATOM 982 C CA . SER A 1 133 ? 5.258 -15.744 18.499 1.00 94.38 133 SER A CA 1
ATOM 983 C C . SER A 1 133 ? 6.778 -15.725 18.360 1.00 94.38 133 SER A C 1
ATOM 985 O O . SER A 1 133 ? 7.414 -16.777 18.250 1.00 94.38 133 SER A O 1
ATOM 987 N N . LEU A 1 134 ? 7.361 -14.532 18.274 1.00 94.06 134 LEU A N 1
ATOM 988 C CA . LEU A 1 134 ? 8.809 -14.339 18.250 1.00 94.06 134 LEU A CA 1
ATOM 989 C C . LEU A 1 134 ? 9.167 -13.105 19.076 1.00 94.06 134 LEU A C 1
ATOM 991 O O . LEU A 1 134 ? 8.915 -11.974 18.672 1.00 94.06 134 LEU A O 1
ATOM 995 N N . TRP A 1 135 ? 9.796 -13.338 20.229 1.00 94.19 135 TRP A N 1
ATOM 996 C CA . TRP A 1 135 ? 10.151 -12.296 21.195 1.00 94.19 135 TRP A CA 1
ATOM 997 C C . TRP A 1 135 ? 8.932 -11.482 21.660 1.00 94.19 135 TRP A C 1
ATOM 999 O O . TRP A 1 135 ? 8.132 -12.012 22.426 1.00 94.19 135 TRP A O 1
ATOM 1009 N N . VAL A 1 136 ? 8.801 -10.224 21.231 1.00 94.38 136 VAL A N 1
ATOM 1010 C CA . VAL A 1 136 ? 7.668 -9.338 21.558 1.00 94.38 136 VAL A CA 1
ATOM 1011 C C . VAL A 1 136 ? 6.628 -9.263 20.439 1.00 94.38 136 VAL A C 1
ATOM 1013 O O . VAL A 1 136 ? 5.629 -8.568 20.596 1.00 94.38 136 VAL A O 1
ATOM 1016 N N . PHE A 1 137 ? 6.856 -9.949 19.319 1.00 97.62 137 PHE A N 1
ATOM 1017 C CA . PHE A 1 137 ? 5.983 -9.921 18.151 1.00 97.62 137 PHE A CA 1
ATOM 1018 C C . PHE A 1 137 ? 5.021 -11.108 18.135 1.00 97.62 137 PHE A C 1
ATOM 1020 O O . PHE A 1 137 ? 5.372 -12.208 18.578 1.00 97.62 137 PHE A O 1
ATOM 1027 N N . GLU A 1 138 ? 3.819 -10.858 17.612 1.00 97.19 138 GLU A N 1
ATOM 1028 C CA . GLU A 1 138 ? 2.715 -11.826 17.535 1.00 97.19 138 GLU A CA 1
ATOM 1029 C C . GLU A 1 138 ? 2.245 -12.086 16.102 1.00 97.19 138 GLU A C 1
ATOM 1031 O O . GLU A 1 138 ? 1.604 -13.106 15.836 1.00 97.19 138 GLU A O 1
ATOM 1036 N N . GLY A 1 139 ? 2.593 -11.203 15.169 1.00 97.12 139 GLY A N 1
ATOM 1037 C CA . GLY A 1 139 ? 2.310 -11.333 13.750 1.00 97.12 139 GLY A CA 1
ATOM 1038 C C . GLY A 1 139 ? 3.575 -11.257 12.909 1.00 97.12 139 GLY A C 1
ATOM 1039 O O . GLY A 1 139 ? 4.570 -10.637 13.290 1.00 97.12 139 GLY A O 1
ATOM 1040 N N . ILE A 1 140 ? 3.516 -11.888 11.743 1.00 97.44 140 ILE A N 1
ATOM 1041 C CA . ILE A 1 140 ? 4.463 -11.684 10.651 1.00 97.44 140 ILE A CA 1
ATOM 1042 C C . ILE A 1 140 ? 3.685 -11.395 9.370 1.00 97.44 140 ILE A C 1
ATOM 1044 O O . ILE A 1 140 ? 2.667 -12.039 9.090 1.00 97.44 140 ILE A O 1
ATOM 1048 N N . LEU A 1 141 ? 4.185 -10.432 8.609 1.00 97.44 141 LEU A N 1
ATOM 1049 C CA . LEU A 1 141 ? 3.780 -10.109 7.252 1.00 97.44 141 LEU A CA 1
ATOM 1050 C C . LEU A 1 141 ? 4.996 -10.285 6.343 1.00 97.44 141 LEU A C 1
ATOM 1052 O O . LEU A 1 141 ? 6.076 -9.793 6.655 1.00 97.44 141 LEU A O 1
ATOM 1056 N N . VAL A 1 142 ? 4.824 -11.007 5.243 1.00 98.06 142 VAL A N 1
ATOM 1057 C CA . VAL A 1 142 ? 5.827 -11.161 4.190 1.00 98.06 142 VAL A CA 1
ATOM 1058 C C . VAL A 1 142 ? 5.190 -10.731 2.882 1.00 98.06 142 VAL A C 1
ATOM 1060 O O . VAL A 1 142 ? 4.098 -11.203 2.565 1.00 98.06 142 VAL A O 1
ATOM 1063 N N . GLY A 1 143 ? 5.873 -9.867 2.142 1.00 98.19 143 GLY A N 1
ATOM 1064 C CA . GLY A 1 143 ? 5.482 -9.443 0.803 1.00 98.19 143 GLY A CA 1
ATOM 1065 C C . GLY A 1 143 ? 6.601 -9.735 -0.184 1.00 98.19 143 GLY A C 1
ATOM 1066 O O . GLY A 1 143 ? 7.773 -9.540 0.127 1.00 98.19 143 GLY A O 1
ATOM 1067 N N . PHE A 1 144 ? 6.245 -10.220 -1.360 1.00 98.56 144 PHE A N 1
ATOM 1068 C CA . PHE A 1 144 ? 7.129 -10.360 -2.503 1.00 98.56 144 PHE A CA 1
ATOM 1069 C C . PHE A 1 144 ? 6.424 -9.789 -3.722 1.00 98.56 144 PHE A C 1
ATOM 1071 O O . PHE A 1 144 ? 5.243 -10.065 -3.930 1.00 98.56 144 PHE A O 1
ATOM 1078 N N . GLU A 1 145 ? 7.162 -9.050 -4.533 1.00 98.31 145 GLU A N 1
ATOM 1079 C CA . GLU A 1 145 ? 6.689 -8.534 -5.807 1.00 98.31 145 GLU A CA 1
ATOM 1080 C C . GLU A 1 145 ? 7.821 -8.595 -6.823 1.00 98.31 145 GLU A C 1
ATOM 1082 O O . GLU A 1 145 ? 8.987 -8.369 -6.492 1.00 98.31 145 GLU A O 1
ATOM 1087 N N . MET A 1 146 ? 7.477 -8.925 -8.058 1.00 98.38 146 MET A N 1
ATOM 1088 C CA . MET A 1 146 ? 8.368 -8.789 -9.192 1.00 98.38 146 MET A CA 1
ATOM 1089 C C . MET A 1 146 ? 7.600 -8.149 -10.331 1.00 98.38 146 MET A C 1
ATOM 1091 O O . MET A 1 146 ? 6.527 -8.623 -10.696 1.00 98.38 146 MET A O 1
ATOM 1095 N N . VAL A 1 147 ? 8.210 -7.121 -10.894 1.00 98.25 147 VAL A N 1
ATOM 1096 C CA . VAL A 1 147 ? 7.741 -6.385 -12.056 1.00 98.25 147 VAL A CA 1
ATOM 1097 C C . VAL A 1 147 ? 8.754 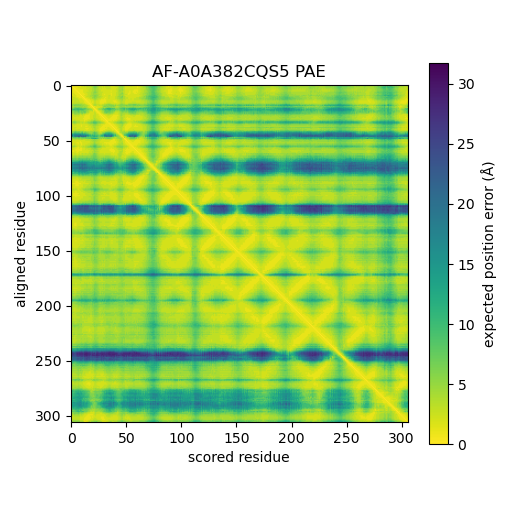-6.601 -13.170 1.00 98.25 147 VAL A C 1
ATOM 1099 O O . VAL A 1 147 ? 9.966 -6.575 -12.935 1.00 98.25 147 VAL A O 1
ATOM 1102 N N . THR A 1 148 ? 8.281 -6.853 -14.381 1.00 98.06 148 THR A N 1
ATOM 1103 C CA . THR A 1 148 ? 9.117 -6.927 -15.582 1.00 98.06 148 THR A CA 1
ATOM 1104 C C . THR A 1 148 ? 8.422 -6.206 -16.711 1.00 98.06 148 THR A C 1
ATOM 1106 O O . THR A 1 148 ? 7.236 -6.447 -16.919 1.00 98.06 148 THR A O 1
ATOM 1109 N N . GLY A 1 149 ? 9.157 -5.422 -17.487 1.00 96.44 149 GLY A N 1
ATOM 1110 C CA . GLY A 1 149 ? 8.580 -4.755 -18.640 1.00 96.44 149 GLY A CA 1
ATOM 1111 C C . GLY A 1 149 ? 9.568 -4.520 -19.766 1.00 96.44 149 GLY A C 1
ATOM 1112 O O . GLY A 1 149 ? 10.767 -4.816 -19.663 1.00 96.44 149 GLY A O 1
ATOM 1113 N N . SER A 1 150 ? 9.029 -4.043 -20.877 1.00 94.50 150 SER A N 1
ATOM 1114 C CA . SER A 1 150 ? 9.784 -3.713 -22.077 1.00 94.50 150 SER A CA 1
ATOM 1115 C C . SER A 1 150 ? 9.132 -2.589 -22.860 1.00 94.50 150 SER A C 1
ATOM 1117 O O . SER A 1 150 ? 7.911 -2.468 -22.861 1.00 94.50 150 SER A O 1
ATOM 1119 N N . GLN A 1 151 ? 9.970 -1.844 -23.578 1.00 91.50 151 GLN A N 1
ATOM 1120 C CA . GLN A 1 151 ? 9.581 -0.809 -24.527 1.00 91.50 151 GLN A CA 1
ATOM 1121 C C . GLN A 1 151 ? 10.592 -0.818 -25.689 1.00 91.50 151 GLN A C 1
ATOM 1123 O O . GLN A 1 151 ? 11.781 -0.571 -25.477 1.00 91.50 151 GLN A O 1
ATOM 1128 N N . ASP A 1 152 ? 10.161 -1.180 -26.902 1.00 88.50 152 ASP A N 1
ATOM 1129 C CA . ASP A 1 152 ? 11.047 -1.523 -28.040 1.00 88.50 152 ASP A CA 1
ATOM 1130 C C . ASP A 1 152 ? 12.161 -2.514 -27.657 1.00 88.50 152 ASP A C 1
ATOM 1132 O O . ASP A 1 152 ? 11.910 -3.697 -27.416 1.00 88.50 152 ASP A O 1
ATOM 1136 N N . LYS A 1 153 ? 13.415 -2.049 -27.608 1.00 90.50 153 LYS A N 1
ATOM 1137 C CA . LYS A 1 153 ? 14.590 -2.847 -27.236 1.00 90.50 153 LYS A CA 1
ATOM 1138 C C . LYS A 1 153 ? 14.964 -2.682 -25.773 1.00 90.50 153 LYS A C 1
ATOM 1140 O O . LYS A 1 153 ? 15.843 -3.410 -25.307 1.00 90.50 153 LYS A O 1
ATOM 1145 N N . ALA A 1 154 ? 14.375 -1.710 -25.083 1.00 93.00 154 ALA A N 1
ATOM 1146 C CA . ALA A 1 154 ? 14.602 -1.505 -23.670 1.00 93.00 154 ALA A CA 1
ATOM 1147 C C . ALA A 1 154 ? 13.818 -2.540 -22.857 1.00 93.00 154 ALA A C 1
ATOM 1149 O O . ALA A 1 154 ? 12.711 -2.939 -23.217 1.00 93.00 154 ALA A O 1
ATOM 1150 N N . THR A 1 155 ? 14.406 -2.984 -21.751 1.00 96.06 155 THR A N 1
ATOM 1151 C CA . THR A 1 155 ? 13.791 -3.948 -20.830 1.00 96.06 155 THR A CA 1
ATOM 1152 C C . THR A 1 155 ? 14.132 -3.581 -19.401 1.00 96.06 155 THR A C 1
ATOM 1154 O O . THR A 1 155 ? 15.263 -3.168 -19.144 1.00 96.06 155 THR A O 1
ATOM 1157 N N . TRP A 1 156 ? 13.226 -3.816 -18.461 1.00 96.81 156 TRP A N 1
ATOM 1158 C CA . TRP A 1 156 ? 13.489 -3.628 -17.037 1.00 96.81 156 TRP A CA 1
ATOM 1159 C C . TRP A 1 156 ? 12.898 -4.747 -16.191 1.00 96.81 156 TRP A C 1
ATOM 1161 O O . TRP A 1 156 ? 11.997 -5.481 -16.603 1.00 96.81 156 TRP A O 1
ATOM 1171 N N . SER A 1 157 ? 13.435 -4.882 -14.983 1.00 97.81 157 SER A N 1
ATOM 1172 C CA . SER A 1 157 ? 12.866 -5.719 -13.942 1.00 97.81 157 SER A CA 1
ATOM 1173 C C . SER A 1 157 ? 13.150 -5.140 -12.567 1.00 97.81 157 SER A C 1
ATOM 1175 O O . SER A 1 157 ? 14.293 -4.785 -12.272 1.00 97.81 157 SER A O 1
ATOM 1177 N N . THR A 1 158 ? 12.119 -5.131 -11.730 1.00 97.94 158 THR A N 1
ATOM 1178 C CA . THR A 1 158 ? 12.177 -4.767 -10.317 1.00 97.94 158 THR A CA 1
ATOM 1179 C C . THR A 1 158 ? 11.730 -5.955 -9.479 1.00 97.94 158 THR A C 1
ATOM 1181 O O . THR A 1 158 ? 10.815 -6.687 -9.849 1.00 97.94 158 THR A O 1
ATOM 1184 N N . MET A 1 159 ? 12.375 -6.171 -8.339 1.00 98.31 159 MET A N 1
ATOM 1185 C CA . MET A 1 159 ? 12.012 -7.200 -7.374 1.00 98.31 159 MET A CA 1
ATOM 1186 C C . MET A 1 159 ? 12.040 -6.624 -5.964 1.00 98.31 159 MET A C 1
ATOM 1188 O O . MET A 1 159 ? 13.063 -6.101 -5.528 1.00 98.31 159 MET A O 1
ATOM 1192 N N . GLY A 1 160 ? 10.942 -6.795 -5.236 1.00 98.25 160 GLY A N 1
ATOM 1193 C CA . GLY A 1 160 ? 10.787 -6.416 -3.839 1.00 98.25 160 GLY A CA 1
ATOM 1194 C C . GLY A 1 160 ? 10.561 -7.630 -2.940 1.00 98.25 160 GLY A C 1
ATOM 1195 O O . GLY A 1 160 ? 9.824 -8.554 -3.280 1.00 98.25 160 GLY A O 1
ATOM 1196 N N . LEU A 1 161 ? 11.176 -7.624 -1.760 1.00 98.38 161 LEU A N 1
ATOM 1197 C CA . LEU A 1 161 ? 10.891 -8.553 -0.668 1.00 98.38 161 LEU A CA 1
ATOM 1198 C C . LEU A 1 161 ? 10.811 -7.774 0.644 1.00 98.38 161 LEU A C 1
ATOM 1200 O O . LEU A 1 161 ? 11.731 -7.043 1.003 1.00 98.38 161 LEU A O 1
ATOM 1204 N N . SER A 1 162 ? 9.745 -7.984 1.404 1.00 97.88 162 SER A N 1
ATOM 1205 C CA . SER A 1 162 ? 9.564 -7.417 2.735 1.00 97.88 162 SER A CA 1
ATOM 1206 C C . SER A 1 162 ? 9.233 -8.499 3.753 1.00 97.88 162 SER A C 1
ATOM 1208 O O . SER A 1 162 ? 8.576 -9.498 3.454 1.00 97.88 162 SER A O 1
ATOM 1210 N N . LEU A 1 163 ? 9.711 -8.302 4.978 1.00 97.75 163 LEU A N 1
ATOM 1211 C CA . LEU A 1 163 ? 9.324 -9.086 6.142 1.00 97.75 163 LEU A CA 1
ATOM 1212 C C . LEU A 1 163 ? 9.164 -8.135 7.313 1.00 97.75 163 LEU A C 1
ATOM 1214 O O . LEU A 1 163 ? 10.139 -7.525 7.736 1.00 97.75 163 LEU A O 1
ATOM 1218 N N . ASP A 1 164 ? 7.967 -8.062 7.874 1.00 97.69 164 ASP A N 1
ATOM 1219 C CA . ASP A 1 164 ? 7.663 -7.216 9.020 1.00 97.69 164 ASP A CA 1
ATOM 1220 C C . ASP A 1 164 ? 7.062 -8.080 10.140 1.00 97.69 164 ASP A C 1
ATOM 1222 O O . ASP A 1 164 ? 6.063 -8.781 9.960 1.00 97.69 164 ASP A O 1
ATOM 1226 N N . LEU A 1 165 ? 7.694 -8.060 11.313 1.00 98.19 165 LEU A N 1
ATOM 1227 C CA . LEU A 1 165 ? 7.151 -8.613 12.550 1.00 98.19 165 LEU A CA 1
ATOM 1228 C C . LEU A 1 165 ? 6.394 -7.508 13.274 1.00 98.19 165 LEU A C 1
ATOM 1230 O O . LEU A 1 165 ? 6.917 -6.403 13.396 1.00 98.19 165 LEU A O 1
ATOM 1234 N N . PHE A 1 166 ? 5.196 -7.787 13.781 1.00 97.69 166 PHE A N 1
ATOM 1235 C CA . PHE A 1 166 ? 4.375 -6.760 14.421 1.00 97.69 166 PHE A CA 1
ATOM 1236 C C . PHE A 1 166 ? 3.632 -7.262 15.660 1.00 97.69 166 PHE A C 1
ATOM 1238 O O . PHE A 1 166 ? 3.409 -8.463 15.843 1.00 97.69 166 PHE A O 1
ATOM 1245 N N . ASN A 1 167 ? 3.276 -6.321 16.533 1.00 97.56 167 ASN A N 1
ATOM 1246 C CA . ASN A 1 167 ? 2.364 -6.543 17.648 1.00 97.56 167 ASN A CA 1
ATOM 1247 C C . ASN A 1 167 ? 1.497 -5.306 17.915 1.00 97.56 167 ASN A C 1
ATOM 1249 O O . ASN A 1 167 ? 1.919 -4.180 17.646 1.00 97.56 167 ASN A O 1
ATOM 1253 N N . HIS A 1 168 ? 0.317 -5.542 18.486 1.00 95.56 168 HIS A N 1
ATOM 1254 C CA . HIS A 1 168 ? -0.574 -4.527 19.030 1.00 95.56 168 HIS A CA 1
ATOM 1255 C C . HIS A 1 168 ? -0.689 -4.707 20.549 1.00 95.56 168 HIS A C 1
ATOM 1257 O O . HIS A 1 168 ? -1.033 -5.788 21.022 1.00 95.56 168 HIS A O 1
ATOM 1263 N N . TRP A 1 169 ? -0.458 -3.648 21.324 1.00 96.50 169 TRP A N 1
ATOM 1264 C CA . TRP A 1 169 ? -0.684 -3.642 22.771 1.00 96.50 169 TRP A CA 1
ATOM 1265 C C . TRP A 1 169 ? -1.785 -2.669 23.155 1.00 96.50 169 TRP A C 1
ATOM 1267 O O . TRP A 1 169 ? -1.683 -1.478 22.874 1.00 96.50 169 TRP A O 1
ATOM 1277 N N . GLY A 1 170 ? -2.763 -3.155 23.916 1.00 96.06 170 GLY A N 1
ATOM 1278 C CA . GLY A 1 170 ? -3.670 -2.283 24.652 1.00 96.06 170 GLY A CA 1
ATOM 1279 C C . GLY A 1 170 ? -2.931 -1.627 25.819 1.00 96.06 170 GLY A C 1
ATOM 1280 O O . GLY A 1 170 ? -2.480 -2.309 26.741 1.00 96.06 170 GLY A O 1
ATOM 1281 N N . LEU A 1 171 ? -2.803 -0.301 25.789 1.00 94.44 171 LEU A N 1
ATOM 1282 C CA . LEU A 1 171 ? -2.140 0.490 26.834 1.00 94.44 171 LEU A CA 1
ATOM 1283 C C . LEU A 1 171 ? -3.111 0.994 27.916 1.00 94.44 171 LEU A C 1
ATOM 1285 O O . LEU A 1 171 ? -2.679 1.529 28.938 1.00 94.44 171 LEU A O 1
ATOM 1289 N N . GLY A 1 172 ? -4.419 0.846 27.704 1.00 90.25 172 GLY A N 1
ATOM 1290 C CA . GLY A 1 172 ? -5.463 1.339 28.599 1.00 90.25 172 GLY A CA 1
ATOM 1291 C C . GLY A 1 172 ? -6.832 1.355 27.924 1.00 90.25 172 GLY A C 1
ATOM 1292 O O . GLY A 1 172 ? -7.000 0.819 26.832 1.00 90.25 172 GLY A O 1
ATOM 1293 N N . SER A 1 173 ? -7.826 1.964 28.576 1.00 84.75 173 SER A N 1
ATOM 1294 C CA . SER A 1 173 ? -9.196 2.051 28.058 1.00 84.75 173 SER A CA 1
ATOM 1295 C C . SER A 1 173 ? -9.253 2.876 26.767 1.00 84.75 173 SER A C 1
ATOM 1297 O O . SER A 1 173 ? -9.301 4.102 26.827 1.00 84.75 173 SER A O 1
ATOM 1299 N N . GLY A 1 174 ? -9.255 2.190 25.624 1.00 92.69 174 GLY A N 1
ATOM 1300 C CA . GLY A 1 174 ? -9.369 2.801 24.301 1.00 92.69 174 GLY A CA 1
ATOM 1301 C C . GLY A 1 174 ? -8.053 3.298 23.705 1.00 92.69 174 GLY A C 1
ATOM 1302 O O . GLY A 1 174 ? -8.112 4.142 22.822 1.00 92.69 174 GLY A O 1
ATOM 1303 N N . THR A 1 175 ? -6.893 2.822 24.176 1.00 97.12 175 THR A N 1
ATOM 1304 C CA . THR A 1 175 ? -5.591 3.162 23.575 1.00 97.12 175 THR A CA 1
ATOM 1305 C C . THR A 1 175 ? -4.841 1.912 23.151 1.00 97.12 175 THR A C 1
ATOM 1307 O O . THR A 1 175 ? -4.507 1.089 24.006 1.00 97.12 175 THR A O 1
ATOM 1310 N N . ASP A 1 176 ? -4.488 1.846 21.871 1.00 97.12 176 ASP A N 1
ATOM 1311 C CA . ASP A 1 176 ? -3.722 0.762 21.266 1.00 97.12 176 ASP A CA 1
ATOM 1312 C C . ASP A 1 176 ? -2.393 1.277 20.703 1.00 97.12 176 ASP A C 1
ATOM 1314 O O . ASP A 1 176 ? -2.311 2.355 20.115 1.00 97.12 176 ASP A O 1
ATOM 1318 N N . LEU A 1 177 ? -1.335 0.491 20.889 1.00 97.38 177 LEU A N 1
ATOM 1319 C CA . LEU A 1 177 ? 0.008 0.731 20.370 1.00 97.38 177 LEU A CA 1
ATOM 1320 C C . LEU A 1 177 ? 0.366 -0.358 19.364 1.00 97.38 177 LEU A C 1
ATOM 1322 O O . LEU A 1 177 ? 0.428 -1.525 19.729 1.00 97.38 177 LEU A O 1
ATOM 1326 N N . LEU A 1 178 ? 0.690 0.029 18.137 1.00 97.44 178 LEU A N 1
ATOM 1327 C CA . LEU A 1 178 ? 1.352 -0.802 17.140 1.00 97.44 178 LEU A CA 1
ATOM 1328 C C . LEU A 1 178 ? 2.868 -0.598 17.225 1.00 97.44 178 LEU A C 1
ATOM 1330 O O . LEU A 1 178 ? 3.354 0.534 17.177 1.00 97.44 178 LEU A O 1
ATOM 1334 N N . PHE A 1 179 ? 3.613 -1.699 17.256 1.00 97.56 179 PHE A N 1
ATOM 1335 C CA . PHE A 1 179 ? 5.031 -1.709 16.908 1.00 97.56 179 PHE A CA 1
ATOM 1336 C C . PHE A 1 179 ? 5.296 -2.770 15.852 1.00 97.56 179 PHE A C 1
ATOM 1338 O O . PHE A 1 179 ? 4.928 -3.932 16.033 1.00 97.56 179 PHE A O 1
ATOM 1345 N N . ALA A 1 180 ? 5.982 -2.372 14.786 1.00 97.5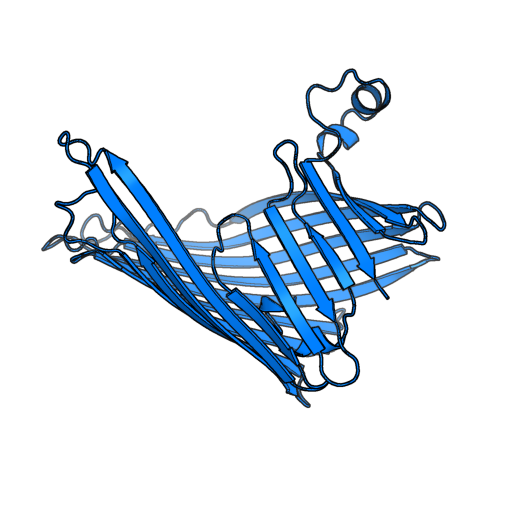6 180 ALA A N 1
ATOM 1346 C CA . ALA A 1 180 ? 6.525 -3.280 13.795 1.00 97.56 180 ALA A CA 1
ATOM 1347 C C . ALA A 1 180 ? 8.029 -3.069 13.621 1.00 97.56 180 ALA A C 1
ATOM 1349 O O . ALA A 1 180 ? 8.533 -1.945 13.699 1.00 97.56 180 ALA A O 1
ATOM 1350 N N . LEU A 1 181 ? 8.731 -4.171 13.377 1.00 97.94 181 LEU A N 1
ATOM 1351 C CA . LEU A 1 181 ? 10.144 -4.211 13.038 1.00 97.94 181 LEU A CA 1
ATOM 1352 C C . LEU A 1 181 ? 10.342 -5.182 11.880 1.00 97.94 181 LEU A C 1
ATOM 1354 O O . LEU A 1 181 ? 9.853 -6.311 11.924 1.00 97.94 181 LEU A O 1
ATOM 1358 N N . GLY A 1 182 ? 11.097 -4.771 10.875 1.00 97.25 182 GLY A N 1
ATOM 1359 C CA . GLY A 1 182 ? 11.205 -5.536 9.653 1.00 97.25 182 GLY A CA 1
ATOM 1360 C C . GLY A 1 182 ? 12.480 -5.325 8.866 1.00 97.25 182 GLY A C 1
ATOM 1361 O O . GLY A 1 182 ? 13.410 -4.621 9.268 1.00 97.25 182 GLY A O 1
ATOM 1362 N N . PHE A 1 183 ? 12.477 -5.993 7.726 1.00 97.88 183 PHE A N 1
ATOM 1363 C CA . PHE A 1 183 ? 13.508 -6.052 6.713 1.00 97.88 183 PHE A CA 1
ATOM 1364 C C . PHE A 1 183 ? 12.876 -5.747 5.352 1.00 97.88 183 PHE A C 1
ATOM 1366 O O . PHE A 1 183 ? 11.737 -6.141 5.085 1.00 97.88 183 PHE A O 1
ATOM 1373 N N . GLY A 1 184 ? 13.617 -5.056 4.494 1.00 98.00 184 GLY A N 1
ATOM 1374 C CA . GLY A 1 184 ? 13.266 -4.849 3.095 1.00 98.00 184 GLY A CA 1
ATOM 1375 C C . GLY A 1 184 ? 14.450 -5.149 2.190 1.00 98.00 184 GLY A C 1
ATOM 1376 O O . GLY A 1 184 ? 15.592 -4.866 2.542 1.00 98.00 184 GLY A O 1
ATOM 1377 N N . PHE A 1 185 ? 14.169 -5.702 1.022 1.00 98.00 185 PHE A N 1
ATOM 1378 C CA . PHE A 1 185 ? 15.101 -5.851 -0.081 1.00 98.00 185 PHE A CA 1
ATOM 1379 C C . PHE A 1 185 ? 14.417 -5.357 -1.350 1.00 98.00 185 PHE A C 1
ATOM 1381 O O . PHE A 1 185 ? 13.271 -5.723 -1.606 1.00 98.00 185 PHE A O 1
ATOM 1388 N N . ALA A 1 186 ? 15.130 -4.563 -2.133 1.00 97.44 186 ALA A N 1
ATOM 1389 C CA . ALA A 1 186 ? 14.734 -4.163 -3.470 1.00 97.44 186 ALA A CA 1
ATOM 1390 C C . ALA A 1 186 ? 15.910 -4.387 -4.422 1.00 97.44 186 ALA A C 1
ATOM 1392 O O . ALA A 1 186 ? 17.067 -4.193 -4.042 1.00 97.44 186 ALA A O 1
ATOM 1393 N N . SER A 1 187 ? 15.621 -4.809 -5.645 1.00 96.94 187 SER A N 1
ATOM 1394 C CA . SER A 1 187 ? 16.596 -4.888 -6.725 1.00 96.94 187 SER A CA 1
ATOM 1395 C C . SER A 1 187 ? 15.953 -4.452 -8.020 1.00 96.94 187 SER A C 1
ATOM 1397 O O . SER A 1 187 ? 14.837 -4.865 -8.315 1.00 96.94 187 SER A O 1
ATOM 1399 N N . GLU A 1 188 ? 16.688 -3.671 -8.796 1.00 96.69 188 GLU A N 1
ATOM 1400 C CA . GLU A 1 188 ? 16.251 -3.187 -10.095 1.00 96.69 188 GLU A CA 1
ATOM 1401 C C . GLU A 1 188 ? 17.340 -3.460 -11.126 1.00 96.69 188 GLU A C 1
ATOM 1403 O O . GLU A 1 188 ? 18.539 -3.452 -10.828 1.00 96.69 188 GLU A O 1
ATOM 1408 N N . SER A 1 189 ? 16.919 -3.718 -12.355 1.00 95.88 189 SER A N 1
ATOM 1409 C CA . SER A 1 189 ? 17.799 -3.795 -13.511 1.00 95.88 189 SER A CA 1
ATOM 1410 C C . SER A 1 189 ? 17.098 -3.216 -14.724 1.00 95.88 189 SER A C 1
ATOM 1412 O O . SER A 1 189 ? 15.915 -3.482 -14.929 1.00 95.88 189 SER A O 1
ATOM 1414 N N . SER A 1 190 ? 17.820 -2.456 -15.538 1.00 95.69 190 SER A N 1
ATOM 1415 C CA . SER A 1 190 ? 17.304 -1.929 -16.796 1.00 95.69 190 SER A CA 1
ATOM 1416 C C . SER A 1 190 ? 18.361 -1.966 -17.896 1.00 95.69 190 SER A C 1
ATOM 1418 O O . SER A 1 190 ? 19.544 -1.702 -17.683 1.00 95.69 190 SER A O 1
ATOM 1420 N N . ASN A 1 191 ? 17.923 -2.323 -19.098 1.00 93.69 191 ASN A N 1
ATOM 1421 C CA . ASN A 1 191 ? 18.695 -2.275 -20.329 1.00 93.69 191 ASN A CA 1
ATOM 1422 C C . ASN A 1 191 ? 18.037 -1.240 -21.243 1.00 93.69 191 ASN A C 1
ATOM 1424 O O . ASN A 1 191 ? 16.831 -1.290 -21.462 1.00 93.69 191 ASN A O 1
ATOM 1428 N N . SER A 1 192 ? 18.825 -0.313 -21.783 1.00 91.62 192 SER A N 1
ATOM 1429 C CA . SER A 1 192 ? 18.322 0.781 -22.628 1.00 91.62 192 SER A CA 1
ATOM 1430 C C . SER A 1 192 ? 18.003 0.374 -24.072 1.00 91.62 192 SER A C 1
ATOM 1432 O O . SER A 1 192 ? 17.579 1.208 -24.865 1.00 91.62 192 SER A O 1
ATOM 1434 N N . GLY A 1 193 ? 18.297 -0.864 -24.471 1.00 89.94 193 GLY A N 1
ATOM 1435 C CA . GLY A 1 193 ? 18.198 -1.327 -25.855 1.00 89.94 193 GLY A CA 1
ATOM 1436 C C . GLY A 1 193 ? 19.288 -0.785 -26.789 1.00 89.94 193 GLY A C 1
ATOM 1437 O O . GLY A 1 193 ? 19.352 -1.161 -27.966 1.00 89.94 193 GLY A O 1
ATOM 1438 N N . VAL A 1 194 ? 20.180 0.081 -26.292 1.00 90.00 194 VAL A N 1
ATOM 1439 C CA . VAL A 1 194 ? 21.270 0.675 -27.072 1.00 90.00 194 VAL A CA 1
ATOM 1440 C C . VAL A 1 194 ? 22.426 -0.315 -27.194 1.00 90.00 194 VAL A C 1
ATOM 1442 O O . VAL A 1 194 ? 23.034 -0.734 -26.211 1.00 90.00 194 VAL A O 1
ATOM 1445 N N . SER A 1 195 ? 22.783 -0.668 -28.431 1.00 89.00 195 SER A N 1
ATOM 1446 C CA . SER A 1 195 ? 23.881 -1.601 -28.707 1.00 89.00 195 SER A CA 1
ATOM 1447 C C . SER A 1 195 ? 25.197 -1.146 -28.064 1.00 89.00 195 SER A C 1
ATOM 1449 O O . SER A 1 195 ? 25.752 -0.114 -28.438 1.00 89.00 195 SER A O 1
ATOM 1451 N N . GLY A 1 196 ? 25.745 -1.975 -27.175 1.00 84.94 196 GLY A N 1
ATOM 1452 C CA . GLY A 1 196 ? 27.014 -1.720 -26.490 1.00 84.94 196 GLY A CA 1
ATOM 1453 C C . GLY A 1 196 ? 26.902 -0.854 -25.233 1.00 84.94 196 GLY A C 1
ATOM 1454 O O . GLY A 1 196 ? 27.932 -0.600 -24.613 1.00 84.94 196 GLY A O 1
ATOM 1455 N N . ALA A 1 197 ? 25.695 -0.420 -24.853 1.00 87.3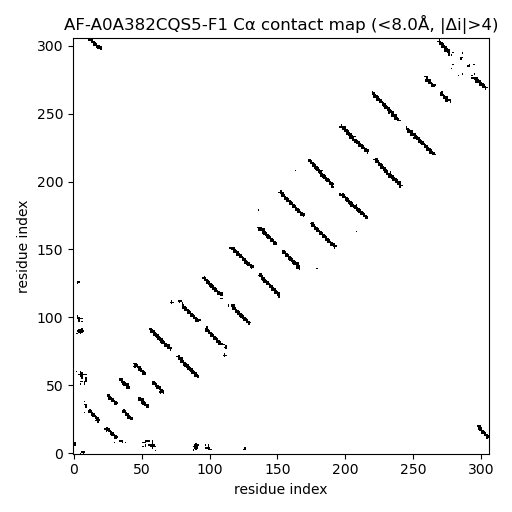1 197 ALA A N 1
ATOM 1456 C CA . ALA A 1 197 ? 25.441 0.117 -23.521 1.00 87.31 197 ALA A CA 1
ATOM 1457 C C . ALA A 1 197 ? 25.420 -1.023 -22.492 1.00 87.31 197 ALA A C 1
ATOM 1459 O O . ALA A 1 197 ? 24.980 -2.134 -22.798 1.00 87.31 197 ALA A O 1
ATOM 1460 N N . ASN A 1 198 ? 25.907 -0.743 -21.284 1.00 89.25 198 ASN A N 1
ATOM 1461 C CA . ASN A 1 198 ? 25.757 -1.660 -20.161 1.00 89.25 198 ASN A CA 1
ATOM 1462 C C . ASN A 1 198 ? 24.371 -1.485 -19.528 1.00 89.25 198 ASN A C 1
ATOM 1464 O O . ASN A 1 198 ? 23.742 -0.434 -19.663 1.00 89.25 198 ASN A O 1
ATOM 1468 N N . ASP A 1 199 ? 23.927 -2.516 -18.817 1.00 90.88 199 ASP A N 1
ATOM 1469 C CA . ASP A 1 199 ? 22.723 -2.455 -17.993 1.00 90.88 199 ASP A CA 1
ATOM 1470 C C . ASP A 1 199 ? 22.955 -1.557 -16.771 1.00 90.88 199 ASP A C 1
ATOM 1472 O O . ASP A 1 199 ? 24.034 -1.589 -16.177 1.00 90.88 199 ASP A O 1
ATOM 1476 N N . VAL A 1 200 ? 21.913 -0.847 -16.349 1.00 91.94 200 VAL A N 1
ATOM 1477 C CA . VAL A 1 200 ? 21.851 -0.177 -15.046 1.00 91.94 200 VAL A CA 1
ATOM 1478 C C . VAL A 1 200 ? 21.307 -1.171 -14.026 1.00 91.94 200 VAL A C 1
ATOM 1480 O O . VAL A 1 200 ? 20.380 -1.927 -14.332 1.00 91.94 200 VAL A O 1
ATOM 1483 N N . LYS A 1 201 ? 21.884 -1.217 -12.822 1.00 93.38 201 LYS A N 1
ATOM 1484 C CA . LYS A 1 201 ? 21.460 -2.141 -11.756 1.00 93.38 201 LYS A CA 1
ATOM 1485 C C . LYS A 1 201 ? 21.488 -1.456 -10.406 1.00 93.38 201 LYS A C 1
ATOM 1487 O O . LYS A 1 201 ? 22.449 -0.762 -10.095 1.00 93.38 201 LYS A O 1
ATOM 1492 N N . SER A 1 202 ? 20.499 -1.724 -9.566 1.00 93.31 202 SER A N 1
ATOM 1493 C CA . SER A 1 202 ? 20.513 -1.286 -8.173 1.00 93.31 202 SER A CA 1
ATOM 1494 C C . SER A 1 202 ? 20.091 -2.416 -7.238 1.00 93.31 202 SER A C 1
ATOM 1496 O O . SER A 1 202 ? 19.313 -3.303 -7.605 1.00 93.31 202 SER A O 1
ATOM 1498 N N . THR A 1 203 ? 20.634 -2.421 -6.021 1.00 95.06 203 THR A N 1
ATOM 1499 C CA . THR A 1 203 ? 20.114 -3.240 -4.922 1.00 95.06 203 THR A CA 1
ATOM 1500 C C . THR A 1 203 ? 20.119 -2.441 -3.634 1.00 95.06 203 THR A C 1
ATOM 1502 O O . THR A 1 203 ? 21.115 -1.805 -3.302 1.00 95.06 203 THR A O 1
ATOM 1505 N N . THR A 1 204 ? 19.024 -2.499 -2.884 1.00 95.44 204 THR A N 1
ATOM 1506 C CA . THR A 1 204 ? 18.890 -1.844 -1.583 1.00 95.44 204 THR A CA 1
ATOM 1507 C C . THR A 1 204 ? 18.399 -2.838 -0.542 1.00 95.44 204 THR A C 1
ATOM 1509 O O . THR A 1 204 ? 17.471 -3.610 -0.771 1.00 95.44 204 THR A O 1
ATOM 1512 N N . MET A 1 205 ? 19.013 -2.802 0.637 1.00 97.06 205 MET A N 1
ATOM 1513 C CA . MET A 1 205 ? 18.603 -3.539 1.825 1.00 97.06 205 MET A CA 1
ATOM 1514 C C . MET A 1 205 ? 18.253 -2.550 2.929 1.00 97.06 205 MET A C 1
ATOM 1516 O O . MET A 1 205 ? 19.093 -1.757 3.355 1.00 97.06 205 MET A O 1
ATOM 1520 N N . LEU A 1 206 ? 17.027 -2.644 3.434 1.00 97.38 206 LEU A N 1
ATOM 1521 C CA . LEU A 1 206 ? 16.523 -1.837 4.536 1.00 97.38 206 LEU A CA 1
ATOM 1522 C C . LEU A 1 206 ? 16.487 -2.678 5.809 1.00 97.38 206 LEU A C 1
ATOM 1524 O O . LEU A 1 206 ? 15.760 -3.673 5.882 1.00 97.38 206 LEU A O 1
ATOM 1528 N N . PHE A 1 207 ? 17.260 -2.287 6.819 1.00 96.81 207 PHE A N 1
ATOM 1529 C CA . PHE A 1 207 ? 17.204 -2.899 8.140 1.00 96.81 207 PHE A CA 1
ATOM 1530 C C . PHE A 1 207 ? 17.875 -2.024 9.215 1.00 96.81 207 PHE A C 1
ATOM 1532 O O . PHE A 1 207 ? 19.057 -1.715 9.080 1.00 96.81 207 PHE A O 1
ATOM 1539 N N . PRO A 1 208 ? 17.196 -1.720 10.335 1.00 95.94 208 PRO A N 1
ATOM 1540 C CA . PRO A 1 208 ? 15.798 -2.037 10.602 1.00 95.94 208 PRO A CA 1
ATOM 1541 C C . PRO A 1 208 ? 14.839 -1.131 9.816 1.00 95.94 208 PRO A C 1
ATOM 1543 O O . PRO A 1 208 ? 15.069 0.070 9.687 1.00 95.94 208 PRO A O 1
ATOM 1546 N N . LYS A 1 209 ? 13.721 -1.707 9.369 1.00 97.38 209 LYS A N 1
ATOM 1547 C CA . LYS A 1 209 ? 12.488 -0.955 9.112 1.00 97.38 209 LYS A CA 1
ATOM 1548 C C . LYS A 1 209 ? 11.675 -0.952 10.394 1.00 97.38 209 LYS A C 1
ATOM 1550 O O . LYS A 1 209 ? 11.470 -2.022 10.963 1.00 97.38 209 LYS A O 1
ATOM 1555 N N . SER A 1 210 ? 11.221 0.193 10.877 1.00 97.50 210 SER A N 1
ATOM 1556 C CA . SER A 1 210 ? 10.390 0.248 12.078 1.00 97.50 210 SER A CA 1
ATOM 1557 C C . SER A 1 210 ? 9.157 1.111 11.888 1.00 97.50 210 SER A C 1
ATOM 1559 O O . SER A 1 210 ? 9.15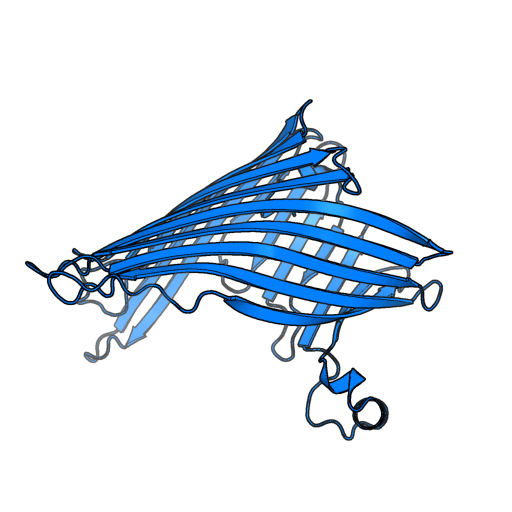8 2.099 11.158 1.00 97.50 210 SER A O 1
ATOM 1561 N N . THR A 1 211 ? 8.078 0.720 12.557 1.00 97.44 211 THR A N 1
ATOM 1562 C CA . THR A 1 211 ? 6.844 1.497 12.654 1.00 97.44 211 THR A CA 1
ATOM 1563 C C . THR A 1 211 ? 6.401 1.509 14.102 1.00 97.44 211 THR A C 1
ATOM 1565 O O . THR A 1 211 ? 6.332 0.459 14.735 1.00 97.44 211 THR A O 1
ATOM 1568 N N . VAL A 1 212 ? 6.094 2.689 14.626 1.00 97.94 212 VAL A N 1
ATOM 1569 C CA . VAL A 1 212 ? 5.449 2.861 15.928 1.00 97.94 212 VAL A CA 1
ATOM 1570 C C . VAL A 1 212 ? 4.215 3.709 15.692 1.00 97.94 212 VAL A C 1
ATOM 1572 O O . VAL A 1 212 ? 4.341 4.814 15.176 1.00 97.94 212 VAL A O 1
ATOM 1575 N N . ALA A 1 213 ? 3.037 3.226 16.066 1.00 97.81 213 ALA A N 1
ATOM 1576 C CA . ALA A 1 213 ? 1.813 4.010 15.966 1.00 97.81 213 ALA A CA 1
ATOM 1577 C C . ALA A 1 213 ? 0.942 3.836 17.204 1.00 97.81 213 ALA A C 1
ATOM 1579 O O . ALA A 1 213 ? 0.874 2.753 17.770 1.00 97.81 213 ALA A O 1
ATOM 1580 N N . VAL A 1 214 ? 0.283 4.907 17.624 1.00 97.56 214 VAL A N 1
ATOM 1581 C CA . VAL A 1 214 ? -0.670 4.911 18.730 1.00 97.56 214 VAL A CA 1
ATOM 1582 C C . VAL A 1 214 ? -2.006 5.408 18.211 1.00 97.56 214 VAL A C 1
ATOM 1584 O O . VAL A 1 214 ? -2.073 6.432 17.532 1.00 97.56 214 VAL A O 1
ATOM 1587 N N . GLU A 1 215 ? -3.060 4.697 18.578 1.00 97.25 215 GLU A N 1
ATOM 1588 C CA . GLU A 1 215 ? 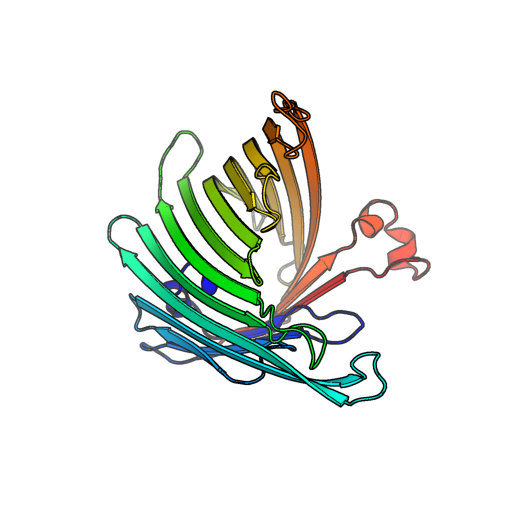-4.447 5.085 18.378 1.00 97.25 215 GLU A CA 1
ATOM 1589 C C . GLU A 1 215 ? -5.116 5.228 19.743 1.00 97.25 215 GLU A C 1
ATOM 1591 O O . GLU A 1 215 ? -4.921 4.386 20.618 1.00 97.25 215 GLU A O 1
ATOM 1596 N N . THR A 1 216 ? -5.867 6.306 19.957 1.00 96.62 216 THR A N 1
ATOM 1597 C CA . THR A 1 216 ? -6.548 6.556 21.229 1.00 96.62 216 THR A CA 1
ATOM 1598 C C . THR A 1 216 ? -7.930 7.162 21.031 1.00 96.62 216 THR A C 1
ATOM 1600 O O . THR A 1 216 ? -8.102 8.117 20.269 1.00 96.62 216 THR A O 1
ATOM 1603 N N . ALA A 1 217 ? -8.915 6.630 21.747 1.00 96.62 217 ALA A N 1
ATOM 1604 C CA . ALA A 1 217 ? -10.231 7.231 21.882 1.00 96.62 217 ALA A CA 1
ATOM 1605 C C . ALA A 1 217 ? -10.120 8.531 22.698 1.00 96.62 217 ALA A C 1
ATOM 1607 O O . ALA A 1 217 ? -9.755 8.522 23.875 1.00 96.62 217 ALA A O 1
ATOM 1608 N N . ILE A 1 218 ? -10.445 9.659 22.070 1.00 94.12 218 ILE A N 1
ATOM 1609 C CA . ILE A 1 218 ? -10.569 10.959 22.744 1.00 94.12 218 ILE A CA 1
ATOM 1610 C C . ILE A 1 218 ? -11.923 11.026 23.455 1.00 94.12 218 ILE A C 1
ATOM 1612 O O . ILE A 1 218 ? -12.028 11.482 24.595 1.00 94.12 218 ILE A O 1
ATOM 1616 N N . THR A 1 219 ? -12.962 10.564 22.762 1.00 94.62 219 THR A N 1
ATOM 1617 C CA . THR A 1 219 ? -14.332 10.397 23.251 1.00 94.62 219 THR A CA 1
ATOM 1618 C C . THR A 1 219 ? -14.879 9.058 22.747 1.00 94.62 219 THR A C 1
ATOM 1620 O O . THR A 1 219 ? -14.176 8.298 22.090 1.00 94.62 219 THR A O 1
ATOM 1623 N N . ASP A 1 220 ? -16.141 8.759 23.039 1.00 93.50 220 ASP A N 1
ATOM 1624 C CA . ASP A 1 220 ? -16.864 7.607 22.489 1.00 93.50 220 ASP A CA 1
ATOM 1625 C C . ASP A 1 220 ? -17.124 7.695 20.974 1.00 93.50 220 ASP A C 1
ATOM 1627 O O . ASP A 1 220 ? -17.417 6.679 20.356 1.00 93.50 220 ASP A O 1
ATOM 1631 N N . TRP A 1 221 ? -16.993 8.883 20.378 1.00 95.00 221 TRP A N 1
ATOM 1632 C CA . TRP A 1 221 ? -17.233 9.140 18.952 1.00 95.00 221 TRP A CA 1
ATOM 1633 C C . TRP A 1 221 ? -16.010 9.696 18.212 1.00 95.00 221 TRP A C 1
ATOM 1635 O O . TRP A 1 221 ? -16.101 9.948 17.015 1.00 95.00 221 TRP A O 1
ATOM 1645 N N . ALA A 1 222 ? -14.883 9.934 18.890 1.00 96.56 222 ALA A N 1
ATOM 1646 C CA . ALA A 1 222 ? -13.691 10.525 18.284 1.00 96.56 222 ALA A CA 1
ATOM 1647 C C . ALA A 1 222 ? -12.413 9.785 18.677 1.00 96.56 222 ALA A C 1
ATOM 1649 O O . ALA A 1 222 ? -12.159 9.543 19.859 1.00 96.56 222 ALA A O 1
ATOM 1650 N N . THR A 1 223 ? -11.559 9.548 17.687 1.00 96.62 223 THR A N 1
ATOM 1651 C CA . THR A 1 223 ? -10.276 8.856 17.817 1.00 96.62 223 THR A CA 1
ATOM 1652 C C . THR A 1 223 ? -9.151 9.725 17.262 1.00 96.62 223 THR A C 1
ATOM 1654 O O . THR A 1 223 ? -9.307 10.360 16.221 1.00 96.62 223 THR A O 1
ATOM 1657 N N . ALA A 1 224 ? -7.997 9.738 17.927 1.00 95.06 224 ALA A N 1
ATOM 1658 C CA . ALA A 1 224 ? -6.755 10.303 17.404 1.00 95.06 224 ALA A CA 1
ATOM 1659 C C . ALA A 1 224 ? -5.726 9.209 17.132 1.00 95.06 224 ALA A C 1
ATOM 1661 O O . ALA A 1 224 ? -5.605 8.248 17.891 1.00 95.06 224 ALA A O 1
ATOM 1662 N N . ARG A 1 225 ? -4.943 9.406 16.072 1.00 94.88 225 ARG A N 1
ATOM 1663 C CA . ARG A 1 225 ? -3.850 8.525 15.662 1.00 94.88 225 ARG A CA 1
ATOM 1664 C C . ARG A 1 225 ? -2.585 9.331 15.431 1.00 94.88 225 ARG A C 1
ATOM 1666 O O . ARG A 1 225 ? -2.629 10.409 14.840 1.00 94.88 225 ARG A O 1
ATOM 1673 N N . ALA A 1 226 ? -1.458 8.782 15.854 1.00 94.56 226 ALA A N 1
ATOM 1674 C CA . ALA A 1 226 ? -0.136 9.282 15.509 1.00 94.56 226 ALA A CA 1
ATOM 1675 C C . ALA A 1 226 ? 0.781 8.095 15.234 1.00 94.56 226 ALA A C 1
ATOM 1677 O O . ALA A 1 226 ? 0.791 7.132 15.998 1.00 94.56 226 ALA A O 1
ATOM 1678 N N . GLY A 1 227 ? 1.557 8.164 14.162 1.00 95.75 227 GLY A N 1
ATOM 1679 C CA . GLY A 1 227 ? 2.484 7.116 13.772 1.00 95.75 227 GLY A CA 1
ATOM 1680 C C . GLY A 1 227 ? 3.783 7.683 13.236 1.00 95.75 227 GLY A C 1
ATOM 1681 O O . GLY A 1 227 ? 3.811 8.776 12.676 1.00 95.75 227 GLY A O 1
ATOM 1682 N N . VAL A 1 228 ? 4.857 6.928 13.418 1.00 96.00 228 VAL A N 1
ATOM 1683 C CA . VAL A 1 228 ? 6.167 7.202 12.840 1.00 96.00 228 VAL A CA 1
ATOM 1684 C C . VAL A 1 228 ? 6.708 5.950 12.174 1.00 96.00 228 VAL A C 1
ATOM 1686 O O . VAL A 1 228 ? 6.557 4.841 12.697 1.00 96.00 228 VAL A O 1
ATOM 1689 N N . THR A 1 229 ? 7.368 6.137 11.042 1.00 96.94 229 THR A N 1
ATOM 1690 C CA . THR A 1 229 ? 8.115 5.099 10.336 1.00 96.94 229 THR A CA 1
ATOM 1691 C C . THR A 1 229 ? 9.571 5.516 10.214 1.00 96.94 229 THR A C 1
ATOM 1693 O O . THR A 1 229 ? 9.869 6.699 10.062 1.00 96.94 229 THR A O 1
ATOM 1696 N N . ASN A 1 230 ? 10.480 4.547 10.285 1.00 96.94 230 ASN A N 1
ATOM 1697 C CA . ASN A 1 230 ? 11.890 4.747 9.983 1.00 96.94 230 ASN A CA 1
ATOM 1698 C C . ASN A 1 230 ? 12.406 3.588 9.130 1.00 96.94 230 ASN A C 1
ATOM 1700 O O . ASN A 1 230 ? 12.337 2.434 9.557 1.00 96.94 230 ASN A O 1
ATOM 1704 N N . ASN A 1 231 ? 12.954 3.896 7.961 1.00 96.50 231 ASN A N 1
ATOM 1705 C CA . ASN A 1 231 ? 13.583 2.928 7.073 1.00 96.50 231 ASN A CA 1
ATOM 1706 C C . ASN A 1 231 ? 15.091 3.187 7.037 1.00 96.50 231 ASN A C 1
ATOM 1708 O O . ASN A 1 231 ? 15.537 4.153 6.424 1.00 96.50 231 ASN A O 1
ATOM 1712 N N . HIS A 1 232 ? 15.875 2.336 7.703 1.00 96.56 232 HIS A N 1
ATOM 1713 C CA . HIS A 1 232 ? 17.333 2.452 7.706 1.00 96.56 232 HIS A CA 1
ATOM 1714 C C . HIS A 1 232 ? 17.955 1.694 6.531 1.00 96.56 232 HIS A C 1
ATOM 1716 O O . HIS A 1 232 ? 17.795 0.475 6.434 1.00 96.56 232 HIS A O 1
ATOM 1722 N N . THR A 1 233 ? 18.712 2.385 5.683 1.00 96.56 233 THR A N 1
ATOM 1723 C CA . THR A 1 233 ? 19.474 1.783 4.585 1.00 96.56 233 THR A CA 1
ATOM 1724 C C . THR A 1 233 ? 20.691 1.056 5.142 1.00 96.56 233 THR A C 1
ATOM 1726 O O . THR A 1 233 ? 21.712 1.664 5.462 1.00 96.56 233 THR A O 1
ATOM 1729 N N . LEU A 1 234 ? 20.596 -0.269 5.248 1.00 95.62 234 LEU A N 1
ATOM 1730 C CA . LEU A 1 234 ? 21.706 -1.115 5.681 1.00 95.62 234 LEU A CA 1
ATOM 1731 C C . LEU A 1 234 ? 22.784 -1.199 4.594 1.00 95.62 234 LEU A C 1
ATOM 1733 O O . LEU A 1 234 ? 23.976 -1.139 4.894 1.00 95.62 234 LEU A O 1
ATOM 1737 N N . SER A 1 235 ? 22.356 -1.380 3.345 1.00 94.50 235 SER A N 1
ATOM 1738 C CA . SER A 1 235 ? 23.238 -1.492 2.187 1.00 94.50 235 SER A CA 1
ATOM 1739 C C . SER A 1 235 ? 22.528 -0.983 0.944 1.00 94.50 235 SER A C 1
ATOM 1741 O O . SER A 1 235 ? 21.373 -1.334 0.724 1.00 94.50 235 SER A O 1
ATOM 1743 N N . ASN A 1 236 ? 23.236 -0.231 0.114 1.00 93.12 236 ASN A N 1
ATOM 1744 C CA . ASN A 1 236 ? 22.821 0.143 -1.227 1.00 93.12 236 ASN A CA 1
ATOM 1745 C C . ASN A 1 236 ? 24.000 -0.051 -2.200 1.00 93.12 236 ASN A C 1
ATOM 1747 O O . ASN A 1 236 ? 25.154 0.235 -1.866 1.00 93.12 236 ASN A O 1
ATOM 1751 N N . SER A 1 237 ? 23.723 -0.552 -3.397 1.00 91.06 237 SER A N 1
ATOM 1752 C CA . SER A 1 237 ? 24.674 -0.648 -4.503 1.00 91.06 237 SER A CA 1
ATOM 1753 C C . SER A 1 237 ? 24.001 -0.209 -5.790 1.00 91.06 237 SER A C 1
ATOM 1755 O O . SER A 1 237 ? 22.934 -0.727 -6.110 1.00 91.06 237 SER A O 1
ATOM 1757 N N . GLU A 1 238 ? 24.660 0.646 -6.555 1.00 89.56 238 GLU A N 1
ATOM 1758 C CA . GLU A 1 238 ? 24.179 1.150 -7.836 1.00 89.56 238 GLU A CA 1
ATOM 1759 C C . GLU A 1 238 ? 25.290 0.998 -8.879 1.00 89.56 238 GLU A C 1
ATOM 1761 O O . GLU A 1 238 ? 26.437 1.368 -8.643 1.00 89.56 238 GLU A O 1
ATOM 1766 N N . ASP A 1 239 ? 24.952 0.422 -10.025 1.00 88.44 239 ASP A N 1
ATOM 1767 C CA . ASP A 1 239 ? 25.746 0.432 -11.247 1.00 88.44 239 ASP A CA 1
ATOM 1768 C C . ASP A 1 239 ? 24.974 1.280 -12.254 1.00 88.44 239 ASP A C 1
ATOM 1770 O O . ASP A 1 239 ? 23.894 0.892 -12.702 1.00 88.44 239 ASP A O 1
ATOM 1774 N N . ASP A 1 240 ? 25.502 2.460 -12.567 1.00 82.62 240 ASP A N 1
ATOM 1775 C CA . ASP A 1 240 ? 24.883 3.425 -13.479 1.00 82.62 240 ASP A CA 1
ATOM 1776 C C . ASP A 1 240 ? 25.078 3.062 -14.964 1.00 82.62 240 ASP A C 1
ATOM 1778 O O . ASP A 1 240 ? 24.710 3.834 -15.853 1.00 82.62 240 ASP A O 1
ATOM 1782 N N . GLY A 1 241 ? 25.678 1.901 -15.249 1.00 79.75 241 GLY A N 1
ATOM 1783 C CA . GLY A 1 241 ? 25.957 1.431 -16.600 1.00 79.75 241 GLY A CA 1
ATOM 1784 C C . GLY A 1 241 ? 27.111 2.174 -17.290 1.00 79.75 241 GLY A C 1
ATOM 1785 O O . GLY A 1 241 ? 27.387 1.927 -18.471 1.00 79.75 241 GLY A O 1
ATOM 1786 N N . ALA A 1 242 ? 27.832 3.068 -16.601 1.00 73.19 242 ALA A N 1
ATOM 1787 C CA . ALA A 1 242 ? 28.923 3.837 -17.191 1.00 73.19 242 ALA A CA 1
ATOM 1788 C C . ALA A 1 242 ? 30.278 3.106 -17.088 1.00 73.19 242 ALA A C 1
ATOM 1790 O O . ALA A 1 242 ? 31.051 3.269 -16.151 1.00 73.19 242 ALA A O 1
ATOM 1791 N N . GLY A 1 243 ? 30.651 2.357 -18.131 1.00 64.69 243 GLY A N 1
ATOM 1792 C CA . GLY A 1 243 ? 32.007 1.801 -18.265 1.00 64.69 243 GLY A CA 1
ATOM 1793 C C . GLY A 1 243 ? 32.266 0.507 -17.477 1.00 64.69 243 GLY A C 1
ATOM 1794 O O . GLY A 1 243 ? 31.343 -0.199 -17.100 1.00 64.69 243 GLY A O 1
ATOM 1795 N N . ALA A 1 244 ? 33.542 0.123 -17.341 1.00 60.66 244 ALA A N 1
ATOM 1796 C CA . ALA A 1 244 ? 33.942 -1.239 -16.949 1.00 60.66 244 ALA A CA 1
ATOM 1797 C C . ALA A 1 244 ? 33.999 -1.511 -15.430 1.00 60.66 244 ALA A C 1
ATOM 1799 O O . ALA A 1 244 ? 34.236 -2.654 -15.046 1.00 60.66 244 ALA A O 1
ATOM 1800 N N . ASP A 1 245 ? 33.841 -0.491 -14.584 1.00 57.16 245 ASP A N 1
ATOM 1801 C CA . ASP A 1 245 ? 33.934 -0.607 -13.121 1.00 57.16 245 ASP A CA 1
ATOM 1802 C C . ASP A 1 245 ? 33.261 0.605 -12.461 1.00 57.16 245 ASP A C 1
ATOM 1804 O O . ASP A 1 245 ? 33.936 1.569 -12.101 1.00 57.16 245 ASP A O 1
ATOM 1808 N N . ASN A 1 246 ? 31.925 0.607 -12.396 1.00 58.19 246 ASN A N 1
ATOM 1809 C CA . ASN A 1 246 ? 31.169 1.734 -11.835 1.00 58.19 246 ASN A CA 1
ATOM 1810 C C . ASN A 1 246 ? 30.049 1.311 -10.874 1.00 58.19 246 ASN A C 1
ATOM 1812 O O . ASN A 1 246 ? 29.095 2.049 -10.658 1.00 58.19 246 ASN A O 1
ATOM 1816 N N . SER A 1 247 ? 30.206 0.145 -10.234 1.00 63.41 247 SER A N 1
ATOM 1817 C CA . SER A 1 247 ? 29.400 -0.218 -9.066 1.00 63.41 247 SER A CA 1
ATOM 1818 C C . SER A 1 247 ? 29.776 0.699 -7.899 1.00 63.41 247 SER A C 1
ATOM 1820 O O . SER A 1 247 ? 30.714 0.422 -7.147 1.00 63.41 247 SER A O 1
ATOM 1822 N N . VAL A 1 248 ? 29.036 1.785 -7.720 1.00 68.25 248 VAL A N 1
ATOM 1823 C CA . VAL A 1 248 ? 29.142 2.652 -6.552 1.00 68.25 248 VAL A CA 1
ATOM 1824 C C . VAL A 1 248 ? 28.315 2.025 -5.431 1.00 68.25 248 VAL A C 1
ATOM 1826 O O . VAL A 1 248 ? 27.130 1.742 -5.579 1.00 68.25 248 VAL A O 1
ATOM 1829 N N . THR A 1 249 ? 28.924 1.788 -4.270 1.00 65.06 249 THR A N 1
ATOM 1830 C CA . THR A 1 249 ? 28.127 1.564 -3.057 1.00 65.06 249 THR A CA 1
ATOM 1831 C C . THR A 1 249 ? 27.394 2.865 -2.753 1.00 65.06 249 THR A C 1
ATOM 1833 O O . THR A 1 249 ? 28.057 3.873 -2.493 1.00 65.06 249 THR A O 1
ATOM 1836 N N . GLY A 1 250 ? 26.062 2.847 -2.812 1.00 67.00 250 GLY A N 1
ATOM 1837 C CA . GLY A 1 250 ? 25.227 3.994 -2.471 1.00 67.00 250 GLY A CA 1
ATOM 1838 C C . GLY A 1 250 ? 25.384 4.406 -1.001 1.00 67.00 250 GLY A C 1
ATOM 1839 O O . GLY A 1 250 ? 26.138 3.797 -0.233 1.00 67.00 250 GLY A O 1
ATOM 1840 N N . SER A 1 251 ? 24.682 5.462 -0.588 1.00 77.56 251 SER A N 1
ATOM 1841 C CA . SER A 1 251 ? 24.742 5.978 0.785 1.00 77.56 251 SER A CA 1
ATOM 1842 C C . SER A 1 251 ? 24.196 4.970 1.806 1.00 77.56 251 SER A C 1
ATOM 1844 O O . SER A 1 251 ? 22.997 4.883 2.064 1.00 77.56 251 SER A O 1
ATOM 1846 N N . ASN A 1 252 ? 25.095 4.193 2.410 1.00 87.81 252 ASN A N 1
ATOM 1847 C CA . ASN A 1 252 ? 24.769 3.308 3.525 1.00 87.81 252 ASN A CA 1
ATOM 1848 C C . ASN A 1 252 ? 24.604 4.116 4.818 1.00 87.81 252 ASN A C 1
ATOM 1850 O O . ASN A 1 252 ? 25.372 5.039 5.088 1.00 87.81 252 ASN A O 1
ATOM 1854 N N . GLY A 1 253 ? 23.664 3.706 5.666 1.00 89.06 253 GLY A N 1
ATOM 1855 C CA . GLY A 1 253 ? 23.405 4.335 6.959 1.00 89.06 253 GLY A CA 1
ATOM 1856 C C . GLY A 1 253 ? 22.385 5.475 6.922 1.00 89.06 253 GLY A C 1
ATOM 1857 O O . GLY A 1 253 ? 22.037 5.994 7.987 1.00 89.06 253 GLY A O 1
ATOM 1858 N N . ASP A 1 254 ? 21.878 5.834 5.741 1.00 90.88 254 ASP A N 1
ATOM 1859 C CA . ASP A 1 254 ? 20.780 6.788 5.602 1.00 90.88 254 ASP A CA 1
ATOM 1860 C C . ASP A 1 254 ? 19.509 6.251 6.268 1.00 90.88 254 ASP A C 1
ATOM 1862 O O . ASP A 1 254 ? 19.316 5.047 6.449 1.00 90.88 254 ASP A O 1
ATOM 1866 N N . SER A 1 255 ? 18.658 7.160 6.735 1.00 92.56 255 SER A N 1
ATOM 1867 C CA . SER A 1 255 ? 17.409 6.820 7.413 1.00 92.56 255 SER A CA 1
ATOM 1868 C C . SER A 1 255 ? 16.310 7.744 6.929 1.00 92.56 255 SER A C 1
ATOM 1870 O O . SER A 1 255 ? 16.427 8.961 7.071 1.00 92.56 255 SER A O 1
ATOM 1872 N N . ASP A 1 256 ? 15.259 7.158 6.370 1.00 93.50 256 ASP A N 1
ATOM 1873 C CA . ASP A 1 256 ? 14.066 7.886 5.956 1.00 93.50 256 ASP A CA 1
ATOM 1874 C C . ASP A 1 256 ? 13.012 7.824 7.064 1.00 93.50 256 ASP A C 1
ATOM 1876 O O . ASP A 1 256 ? 12.517 6.746 7.412 1.00 93.50 256 ASP A O 1
ATOM 1880 N N . PHE A 1 257 ? 12.715 8.984 7.652 1.00 93.50 257 PHE A N 1
ATOM 1881 C CA . PHE A 1 257 ? 11.789 9.136 8.768 1.00 93.50 257 PHE A CA 1
ATOM 1882 C C . PHE A 1 257 ? 10.546 9.905 8.329 1.00 93.50 257 PHE A C 1
ATOM 1884 O O . PHE A 1 257 ? 10.640 11.054 7.897 1.00 93.50 257 PHE A O 1
ATOM 1891 N N . ALA A 1 258 ? 9.374 9.317 8.558 1.00 92.00 258 ALA A N 1
ATOM 1892 C CA . ALA A 1 258 ? 8.095 9.961 8.291 1.00 92.00 258 ALA A CA 1
ATOM 1893 C C . ALA A 1 258 ? 7.178 9.886 9.513 1.00 92.00 258 ALA A C 1
ATOM 1895 O O . ALA A 1 258 ? 7.149 8.886 10.231 1.00 92.00 258 ALA A O 1
ATOM 1896 N N . ALA A 1 259 ? 6.409 10.950 9.739 1.00 91.44 259 ALA A N 1
ATOM 1897 C CA . ALA A 1 259 ? 5.374 11.010 10.764 1.00 91.44 259 ALA A CA 1
ATOM 1898 C C . ALA A 1 259 ? 4.008 11.223 10.106 1.00 91.44 259 ALA A C 1
ATOM 1900 O O . ALA A 1 259 ? 3.866 12.056 9.213 1.00 91.44 259 ALA A O 1
ATOM 1901 N N . THR A 1 260 ? 3.003 10.484 10.566 1.00 91.50 260 THR A N 1
ATOM 1902 C CA . THR A 1 260 ? 1.621 10.567 10.086 1.00 91.50 260 THR A CA 1
ATOM 1903 C C . THR A 1 260 ? 0.679 10.759 11.259 1.00 91.50 260 THR A C 1
ATOM 1905 O O . THR A 1 260 ? 0.882 10.205 12.340 1.00 91.50 260 THR A O 1
ATOM 1908 N N . PHE A 1 261 ? -0.378 11.527 11.034 1.00 92.88 261 PHE A N 1
ATOM 1909 C CA . PHE A 1 261 ? -1.387 11.819 12.035 1.00 92.88 261 PHE A CA 1
ATOM 1910 C C . PHE A 1 261 ? -2.776 11.636 11.449 1.00 92.88 261 PHE A C 1
ATOM 1912 O O . PHE A 1 261 ? -2.992 11.898 10.267 1.00 92.88 261 PHE A O 1
ATOM 1919 N N . GLY A 1 262 ? -3.723 11.212 12.278 1.00 94.94 262 GLY A N 1
ATOM 1920 C CA . GLY A 1 262 ? -5.086 10.970 11.837 1.00 94.94 262 GLY A CA 1
ATOM 1921 C C . GLY A 1 262 ? -6.125 11.282 12.900 1.00 94.94 262 GLY A C 1
ATOM 1922 O O . GLY A 1 262 ? -5.851 11.220 14.099 1.00 94.94 262 GLY A O 1
ATOM 1923 N N . LEU A 1 263 ? -7.330 11.596 12.436 1.00 95.12 263 LEU A N 1
ATOM 1924 C CA . LEU A 1 263 ? -8.527 11.734 13.260 1.00 95.12 263 LEU A CA 1
ATOM 1925 C C . LEU A 1 263 ? -9.625 10.840 12.693 1.00 95.12 263 LEU A C 1
ATOM 1927 O O . LEU A 1 263 ? -9.826 10.814 11.484 1.00 95.12 263 LEU A O 1
ATOM 1931 N N . GLY A 1 264 ? -10.323 10.125 13.567 1.00 96.62 264 GLY A N 1
ATOM 1932 C CA . GLY A 1 264 ? -11.496 9.326 13.234 1.00 96.62 264 GLY A CA 1
ATOM 1933 C C . GLY A 1 264 ? -12.719 9.851 13.974 1.00 96.62 264 GLY A C 1
ATOM 1934 O O . GLY A 1 264 ? -12.608 10.235 15.139 1.00 96.62 264 GLY A O 1
ATOM 1935 N N . PHE A 1 265 ? -13.872 9.859 13.316 1.00 97.31 265 PHE A N 1
ATOM 1936 C CA . PHE A 1 265 ? -15.149 10.263 13.890 1.00 97.31 265 PHE A CA 1
ATOM 1937 C C . PHE A 1 265 ? -16.223 9.229 13.571 1.00 97.31 265 PHE A C 1
ATOM 1939 O O . PHE A 1 265 ? -16.426 8.896 12.406 1.00 97.31 265 PHE A O 1
ATOM 1946 N N . ASP A 1 266 ? -16.934 8.761 14.588 1.00 96.62 266 ASP A N 1
ATOM 1947 C CA . ASP A 1 266 ? -18.092 7.885 14.447 1.00 96.62 266 ASP A CA 1
ATOM 1948 C C . ASP A 1 266 ? -19.382 8.697 14.623 1.00 96.62 266 ASP A C 1
ATOM 1950 O O . ASP A 1 266 ? -19.668 9.233 15.695 1.00 96.62 266 ASP A O 1
ATOM 1954 N N . TYR A 1 267 ? -20.171 8.802 13.553 1.00 95.69 267 TYR A N 1
ATOM 1955 C CA . TYR A 1 267 ? -21.459 9.497 13.552 1.00 95.69 267 TYR A CA 1
ATOM 1956 C C . TYR A 1 267 ? -22.649 8.546 13.778 1.00 95.69 267 TYR A C 1
ATOM 1958 O O . TYR A 1 267 ? -23.803 8.940 13.594 1.00 95.69 267 TYR A O 1
ATOM 1966 N N . GLY A 1 268 ? -22.397 7.282 14.127 1.00 92.69 268 GLY A N 1
ATOM 1967 C CA . GLY A 1 268 ? -23.379 6.222 14.370 1.00 92.69 268 GLY A CA 1
ATOM 1968 C C . GLY A 1 268 ? -23.992 5.624 13.101 1.00 92.69 268 GLY A C 1
ATOM 1969 O O . GLY A 1 268 ? -24.370 4.456 13.090 1.00 92.69 268 GLY A O 1
ATOM 1970 N N . GLY A 1 269 ? -24.102 6.413 12.029 1.00 92.12 269 GLY A N 1
ATOM 1971 C CA . GLY A 1 269 ? -24.486 5.932 10.702 1.00 92.12 269 GLY A CA 1
ATOM 1972 C C . GLY A 1 269 ? -23.291 5.649 9.796 1.00 92.12 269 GLY A C 1
ATOM 1973 O O . GLY A 1 269 ? -23.366 4.757 8.967 1.00 92.12 269 GLY A O 1
ATOM 1974 N N . PHE A 1 270 ? -22.206 6.403 9.935 1.00 95.94 270 PHE A N 1
ATOM 1975 C CA . PHE A 1 270 ? -20.990 6.265 9.138 1.00 95.94 270 PHE A CA 1
ATOM 1976 C C . PHE A 1 270 ? -19.790 6.741 9.956 1.00 95.94 270 PHE A C 1
ATOM 1978 O O . PHE A 1 270 ? -19.953 7.528 10.895 1.00 95.94 270 PHE A O 1
ATOM 1985 N N . THR A 1 271 ? -18.595 6.312 9.566 1.00 97.12 271 THR A N 1
ATOM 1986 C CA . THR A 1 271 ? -17.337 6.825 10.108 1.00 97.12 271 THR A CA 1
ATOM 1987 C C . THR A 1 271 ? -16.659 7.749 9.103 1.00 97.12 271 THR A C 1
ATOM 1989 O O . THR A 1 271 ? -16.775 7.566 7.889 1.00 97.12 271 THR A O 1
ATOM 1992 N N . LEU A 1 272 ? -15.972 8.766 9.614 1.00 96.56 272 LEU A N 1
ATOM 1993 C CA . LEU A 1 272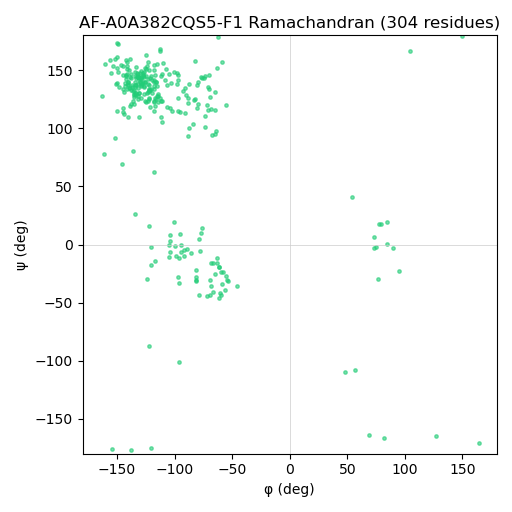 ? -15.097 9.657 8.862 1.00 96.56 272 LEU A CA 1
ATOM 1994 C C . LEU A 1 272 ? -13.680 9.495 9.403 1.00 96.56 272 LEU A C 1
ATOM 1996 O O . LEU A 1 272 ? -13.436 9.814 10.563 1.00 96.56 272 LEU A O 1
ATOM 2000 N N . ASP A 1 273 ? -12.747 9.072 8.560 1.00 95.81 273 ASP A N 1
ATOM 2001 C CA . ASP A 1 273 ? -11.333 8.957 8.909 1.00 95.81 273 ASP A CA 1
ATOM 2002 C C . ASP A 1 273 ? -10.517 9.921 8.050 1.00 95.81 273 ASP A C 1
ATOM 2004 O O . ASP A 1 273 ? -10.598 9.901 6.824 1.00 95.81 273 ASP A O 1
ATOM 2008 N N . MET A 1 274 ? -9.738 10.788 8.692 1.00 94.56 274 MET A N 1
ATOM 2009 C CA . MET A 1 274 ? -8.965 11.850 8.052 1.00 94.56 274 MET A CA 1
ATOM 2010 C C . MET A 1 274 ? -7.481 11.706 8.351 1.00 94.56 274 MET A C 1
ATOM 2012 O O . MET A 1 274 ? -7.098 11.420 9.488 1.00 94.56 274 MET A O 1
ATOM 2016 N N . VAL A 1 275 ? -6.654 12.022 7.359 1.00 92.81 275 VAL A N 1
ATOM 2017 C CA . VAL A 1 275 ? -5.212 12.195 7.531 1.00 92.81 275 VAL A CA 1
ATOM 2018 C C . VAL A 1 275 ? -4.901 13.678 7.684 1.00 92.81 275 VAL A C 1
ATOM 2020 O O . VAL A 1 275 ? -5.318 14.510 6.874 1.00 92.81 275 VAL A O 1
ATOM 2023 N N . ILE A 1 276 ? -4.196 14.011 8.761 1.00 92.00 276 ILE A N 1
ATOM 2024 C CA . ILE A 1 276 ? -3.962 15.383 9.208 1.00 92.00 276 ILE A CA 1
ATOM 2025 C C . ILE A 1 276 ? -2.599 15.864 8.728 1.00 92.00 276 ILE A C 1
ATOM 2027 O O . ILE A 1 276 ? -1.602 15.142 8.803 1.00 92.00 276 ILE A O 1
ATOM 2031 N N . ASN A 1 277 ? -2.549 17.114 8.273 1.00 88.00 277 ASN A N 1
ATOM 2032 C CA . ASN A 1 277 ? -1.294 17.760 7.929 1.00 88.00 277 ASN A CA 1
ATOM 2033 C C . ASN A 1 277 ? -0.427 17.935 9.187 1.00 88.00 277 ASN A C 1
ATOM 2035 O O . ASN A 1 277 ? -0.907 18.489 10.181 1.00 88.00 277 ASN A O 1
ATOM 2039 N N . PRO A 1 278 ? 0.867 17.556 9.157 1.00 81.94 278 PRO A N 1
ATOM 2040 C CA . PRO A 1 278 ? 1.767 17.730 10.300 1.00 81.94 278 PRO A CA 1
ATOM 2041 C C . PRO A 1 278 ? 1.845 19.176 10.817 1.00 81.94 278 PRO A C 1
ATOM 2043 O O . PRO A 1 278 ? 2.066 19.387 12.009 1.00 81.94 278 PRO A O 1
ATOM 2046 N N . GLY A 1 279 ? 1.595 20.165 9.945 1.00 82.12 279 GLY A N 1
ATOM 2047 C CA . GLY A 1 279 ? 1.525 21.588 10.294 1.00 82.12 279 GLY A CA 1
ATOM 2048 C C . GLY A 1 279 ? 0.545 21.906 11.428 1.00 82.12 279 GLY A C 1
ATOM 2049 O O . GLY A 1 279 ? 0.838 22.769 12.257 1.00 82.12 279 GLY A O 1
ATOM 2050 N N . PHE A 1 280 ? -0.541 21.132 11.554 1.00 83.94 280 PHE A N 1
ATOM 2051 C CA . PHE A 1 280 ? -1.493 21.258 12.659 1.00 83.94 280 PHE A CA 1
ATOM 2052 C C . PHE A 1 280 ? -0.836 21.062 14.028 1.00 83.94 280 PHE A C 1
ATOM 2054 O O . PHE A 1 280 ? -1.219 21.712 14.994 1.00 83.94 280 PHE A O 1
ATOM 2061 N N . TYR A 1 281 ? 0.173 20.198 14.136 1.00 77.69 281 TYR A N 1
ATOM 2062 C CA . TYR A 1 281 ? 0.840 19.933 15.411 1.00 77.69 281 TYR A CA 1
ATOM 2063 C C . TYR A 1 281 ? 1.879 20.991 15.763 1.00 77.69 281 TYR A C 1
ATOM 2065 O O . TYR A 1 281 ? 2.108 21.258 16.942 1.00 77.69 281 TYR A O 1
ATOM 2073 N N . THR A 1 282 ? 2.507 21.601 14.758 1.00 84.00 282 THR A N 1
ATOM 2074 C CA . THR A 1 282 ? 3.484 22.673 14.973 1.00 84.00 282 THR A CA 1
ATOM 2075 C C . THR A 1 282 ? 2.826 24.031 15.195 1.00 84.00 282 THR A C 1
ATOM 2077 O O . THR A 1 282 ? 3.398 24.863 15.896 1.00 84.00 282 THR A O 1
ATOM 2080 N N . ASP A 1 283 ? 1.631 24.253 14.641 1.00 86.19 283 ASP A N 1
ATOM 2081 C CA . ASP A 1 283 ? 0.867 25.492 14.800 1.00 86.19 283 ASP A CA 1
ATOM 2082 C C . ASP A 1 283 ? -0.657 25.236 14.834 1.00 86.19 283 ASP A C 1
ATOM 2084 O O . ASP A 1 283 ? -1.394 25.600 13.918 1.00 86.19 283 ASP A O 1
ATOM 2088 N N . PRO A 1 284 ? -1.182 24.614 15.903 1.00 83.88 284 PRO A N 1
ATOM 2089 C CA . PRO A 1 284 ? -2.606 24.280 15.985 1.00 83.88 284 PRO A CA 1
ATOM 2090 C C . PRO A 1 284 ? -3.508 25.518 16.032 1.00 83.88 284 PRO A C 1
ATOM 2092 O O . PRO A 1 284 ? -4.678 25.452 15.656 1.00 83.88 284 PRO A O 1
ATOM 2095 N N . VAL A 1 285 ? -2.991 26.658 16.505 1.00 88.12 285 VAL A N 1
ATOM 2096 C CA . VAL A 1 285 ? -3.785 27.879 16.683 1.00 88.12 285 VAL A CA 1
ATOM 2097 C C . VAL A 1 285 ? -4.187 28.460 15.336 1.00 88.12 285 VAL A C 1
ATOM 2099 O O . VAL A 1 285 ? -5.353 28.832 15.188 1.00 88.12 285 VAL A O 1
ATOM 2102 N N . SER A 1 286 ? -3.284 28.510 14.352 1.00 88.69 286 SER A N 1
ATOM 2103 C CA . SER A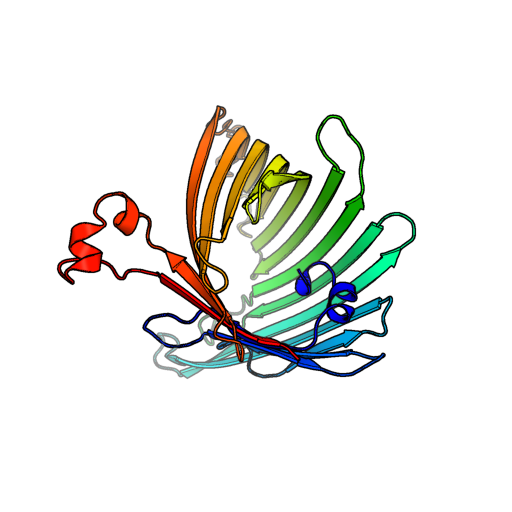 1 286 ? -3.627 29.015 13.018 1.00 88.69 286 SER A CA 1
ATOM 2104 C C . SER A 1 286 ? -4.725 28.175 12.369 1.00 88.69 286 SER A C 1
ATOM 2106 O O . SER A 1 286 ? -5.699 28.738 11.878 1.00 88.69 286 SER A O 1
ATOM 2108 N N . HIS A 1 287 ? -4.665 26.848 12.485 1.00 86.00 287 HIS A N 1
ATOM 2109 C CA . HIS A 1 287 ? -5.710 25.957 11.973 1.00 86.00 287 HIS A CA 1
ATOM 2110 C C . HIS A 1 287 ? -7.054 26.099 12.705 1.00 86.00 287 HIS A C 1
ATOM 2112 O O . HIS A 1 287 ? -8.102 26.102 12.064 1.00 86.00 287 HIS A O 1
ATOM 2118 N N . ILE A 1 288 ? -7.056 26.251 14.034 1.00 85.12 288 ILE A N 1
ATOM 2119 C CA . ILE A 1 288 ? -8.295 26.436 14.816 1.00 85.12 288 ILE A CA 1
ATOM 2120 C C . ILE A 1 288 ? -8.947 27.793 14.520 1.00 85.12 288 ILE A C 1
ATOM 2122 O O . ILE A 1 288 ? -10.171 27.917 14.523 1.00 85.12 288 ILE A O 1
ATOM 2126 N N . THR A 1 289 ? -8.136 28.824 14.289 1.00 88.50 289 THR A N 1
ATOM 2127 C CA . THR A 1 289 ? -8.610 30.195 14.054 1.00 88.50 289 THR A CA 1
ATOM 2128 C C . THR A 1 289 ? -8.834 30.521 12.575 1.00 88.50 289 THR A C 1
ATOM 2130 O O . THR A 1 289 ? -9.353 31.596 12.276 1.00 88.50 289 THR A O 1
ATOM 2133 N N . GLY A 1 290 ? -8.497 29.603 11.660 1.00 82.69 290 GLY A N 1
ATOM 2134 C CA . GLY A 1 290 ? -8.652 29.770 10.211 1.00 82.69 290 GLY A CA 1
ATOM 2135 C C . GLY A 1 290 ? -7.588 30.658 9.552 1.00 82.69 290 GLY A C 1
ATOM 2136 O O . GLY A 1 290 ? -7.811 31.149 8.449 1.00 82.69 290 GLY A O 1
ATOM 2137 N N . PHE A 1 291 ? -6.458 30.889 10.224 1.00 87.94 291 PHE A N 1
ATOM 2138 C CA . PHE A 1 291 ? -5.292 31.636 9.723 1.00 87.94 291 PHE A CA 1
ATOM 2139 C C . PHE A 1 291 ? -4.160 30.716 9.236 1.00 87.94 291 PHE A C 1
ATOM 2141 O O . PHE A 1 291 ? -3.003 31.119 9.180 1.00 87.94 291 PHE A O 1
ATOM 2148 N N . ASN A 1 292 ? -4.478 29.461 8.943 1.00 86.06 292 ASN A N 1
ATOM 2149 C CA . ASN A 1 292 ? -3.562 28.466 8.402 1.00 86.06 292 ASN A CA 1
ATOM 2150 C C . ASN A 1 292 ? -3.363 28.641 6.890 1.00 86.06 292 ASN A C 1
ATOM 2152 O O . ASN A 1 292 ? -4.327 28.839 6.153 1.00 86.06 292 ASN A O 1
ATOM 2156 N N . ASP A 1 293 ? -2.127 28.463 6.422 1.00 84.75 293 ASP A N 1
ATOM 2157 C CA . ASP A 1 293 ? -1.802 28.482 4.987 1.00 84.75 293 ASP A CA 1
ATOM 2158 C C . ASP A 1 293 ? -2.097 27.140 4.290 1.00 84.75 293 ASP A C 1
ATOM 2160 O O . ASP A 1 293 ? -2.269 27.086 3.073 1.00 84.75 293 ASP A O 1
ATOM 2164 N N . SER A 1 294 ? -2.162 26.042 5.051 1.00 85.25 294 SER A N 1
ATOM 2165 C CA . SER A 1 294 ? -2.433 24.685 4.554 1.00 85.25 294 SER A CA 1
ATOM 2166 C C . SER A 1 294 ? -3.724 24.128 5.144 1.00 85.25 294 SER A C 1
ATOM 2168 O O . SER A 1 294 ? -4.095 24.482 6.258 1.00 85.25 294 SER A O 1
ATOM 2170 N N . SER A 1 295 ? -4.433 23.252 4.428 1.00 87.00 295 SER A N 1
ATOM 2171 C CA . SER A 1 2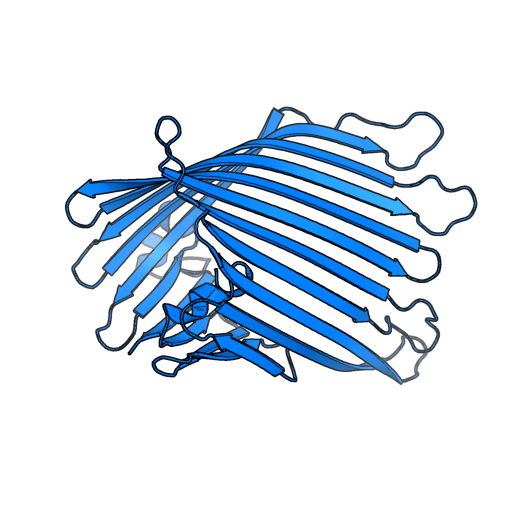95 ? -5.651 22.610 4.944 1.00 87.00 295 SER A CA 1
ATOM 2172 C C . SER A 1 295 ? -5.381 21.808 6.229 1.00 87.00 295 SER A C 1
ATOM 2174 O O . SER A 1 295 ? -4.258 21.385 6.489 1.00 87.00 295 SER A O 1
ATOM 2176 N N . LEU A 1 296 ? -6.407 21.563 7.052 1.00 87.56 296 LEU A N 1
ATOM 2177 C CA . LEU A 1 296 ? -6.260 20.732 8.260 1.00 87.56 296 LEU A CA 1
ATOM 2178 C C . LEU A 1 296 ? -5.843 19.292 7.916 1.00 87.56 296 LEU A C 1
ATOM 2180 O O . LEU A 1 296 ? -4.935 18.741 8.530 1.00 87.56 296 LEU A O 1
ATOM 2184 N N . GLY A 1 297 ? -6.504 18.696 6.928 1.00 87.94 297 GLY A N 1
ATOM 2185 C CA . GLY A 1 297 ? -6.177 17.377 6.399 1.00 87.94 297 GLY A CA 1
ATOM 2186 C C . GLY A 1 297 ? -5.950 17.425 4.897 1.00 87.94 297 GLY A C 1
ATOM 2187 O O . GLY A 1 297 ? -6.333 18.397 4.238 1.00 87.94 297 GLY A O 1
ATOM 2188 N N . TYR A 1 298 ? -5.315 16.386 4.369 1.00 88.75 298 TYR A N 1
ATOM 2189 C CA . TYR A 1 298 ? -5.024 16.259 2.938 1.00 88.75 298 TYR A CA 1
ATOM 2190 C C . TYR A 1 298 ? -5.717 15.063 2.279 1.00 88.75 298 TYR A C 1
ATOM 2192 O O . TYR A 1 298 ? -5.804 15.021 1.057 1.00 88.75 298 TYR A O 1
ATOM 2200 N N . ALA A 1 299 ? -6.249 14.130 3.069 1.00 91.88 299 ALA A N 1
ATOM 2201 C CA . ALA A 1 299 ? -7.058 13.018 2.591 1.00 91.88 299 ALA A CA 1
ATOM 2202 C C . ALA A 1 299 ? -8.094 12.628 3.649 1.00 91.88 299 ALA A C 1
ATOM 2204 O O . ALA A 1 299 ? -7.837 12.738 4.854 1.00 91.88 299 ALA A O 1
ATOM 2205 N N . ALA A 1 300 ? -9.252 12.151 3.202 1.00 94.06 300 ALA A N 1
ATOM 2206 C CA . ALA A 1 300 ? -10.274 11.583 4.067 1.00 94.06 300 ALA A CA 1
ATOM 2207 C C . ALA A 1 300 ? -10.968 10.385 3.412 1.00 94.06 300 ALA A C 1
ATOM 2209 O O . ALA A 1 300 ? -10.971 10.240 2.189 1.00 94.06 300 ALA A O 1
ATOM 2210 N N . SER A 1 301 ? -11.582 9.552 4.245 1.00 95.25 301 SER A N 1
ATOM 2211 C CA . SER A 1 301 ? -12.454 8.457 3.839 1.00 95.25 301 SER A CA 1
ATOM 2212 C C . SER A 1 301 ? -13.751 8.481 4.638 1.00 95.25 301 SER A C 1
ATOM 2214 O O . SER A 1 301 ? -13.761 8.831 5.819 1.00 95.25 301 SER A O 1
ATOM 2216 N N . ILE A 1 302 ? -14.851 8.123 3.984 1.00 96.50 302 ILE A N 1
ATOM 2217 C CA . ILE A 1 302 ? -16.166 7.963 4.606 1.00 96.50 302 ILE A CA 1
ATOM 2218 C C . ILE A 1 302 ? -16.566 6.505 4.458 1.00 96.50 302 ILE A C 1
ATOM 2220 O O . ILE A 1 302 ? -16.599 5.999 3.339 1.00 96.50 302 ILE A O 1
ATOM 2224 N N . THR A 1 303 ? -16.905 5.847 5.565 1.00 97.00 303 THR A N 1
ATOM 2225 C CA . THR A 1 303 ? -17.271 4.426 5.580 1.00 97.00 303 THR A CA 1
ATOM 2226 C C . THR A 1 303 ? -18.664 4.229 6.162 1.00 97.00 303 THR A C 1
ATOM 2228 O O . THR A 1 303 ? -18.946 4.632 7.287 1.00 97.00 303 THR A O 1
ATOM 2231 N N . TYR A 1 304 ? -19.533 3.565 5.410 1.00 96.69 304 TYR A N 1
ATOM 2232 C CA . TYR A 1 304 ? -20.822 3.054 5.859 1.00 96.69 304 TYR A CA 1
ATOM 2233 C C . TYR A 1 304 ? -20.713 1.536 5.995 1.00 96.69 304 TYR A C 1
ATOM 2235 O O . TYR A 1 304 ? -20.448 0.864 5.004 1.00 96.69 304 TYR A O 1
ATOM 2243 N N . ALA A 1 305 ? -20.902 0.991 7.195 1.00 93.94 305 ALA A N 1
ATOM 2244 C CA . ALA A 1 305 ? -20.864 -0.450 7.450 1.00 93.94 305 ALA A CA 1
ATOM 2245 C C . ALA A 1 305 ? -22.231 -0.940 7.948 1.00 93.94 305 ALA A C 1
ATOM 2247 O O . ALA A 1 305 ? -22.930 -0.196 8.640 1.00 93.94 305 ALA A O 1
ATOM 2248 N N . TRP A 1 306 ? -22.618 -2.167 7.586 1.00 92.12 306 TRP A N 1
ATOM 2249 C CA . TRP A 1 306 ? -23.897 -2.777 7.978 1.00 92.12 306 TRP A CA 1
ATOM 2250 C C . TRP A 1 306 ? -23.775 -4.264 8.309 1.00 92.12 306 TRP A C 1
ATOM 2252 O O . TRP A 1 306 ? -22.769 -4.888 7.899 1.00 92.12 306 TRP A O 1
#

Solvent-accessible surface area (backbone atoms only — not comparable to full-atom values): 14900 Å² total; per-residue (Å²): 105,44,87,53,28,21,21,54,47,51,80,53,33,34,39,34,41,30,57,36,39,99,91,45,65,46,34,37,39,43,32,39,66,77,71,48,26,40,31,40,52,44,40,81,74,51,68,67,46,35,38,35,40,21,62,65,46,36,11,36,37,42,36,39,30,51,46,73,49,80,43,74,38,83,77,85,46,79,20,81,30,40,39,39,36,45,35,40,28,40,12,32,64,50,98,80,29,39,38,13,38,38,40,35,37,38,37,34,53,51,81,28,81,82,59,87,46,44,38,38,39,39,37,42,36,39,30,41,38,28,80,36,87,54,94,86,23,46,30,36,41,36,42,36,39,37,39,38,36,36,37,69,66,20,38,38,38,39,39,42,39,39,40,37,36,25,36,76,42,77,80,52,94,56,27,39,35,41,44,34,47,28,42,38,39,38,36,39,38,38,36,79,51,51,89,89,62,52,55,32,37,39,38,39,32,29,49,57,27,37,36,45,32,40,38,34,51,80,49,101,43,33,34,41,36,44,34,41,39,37,43,22,29,58,40,31,38,36,26,78,30,65,74,97,81,44,73,42,69,43,80,54,71,45,69,54,74,50,76,50,37,32,42,37,38,54,72,88,68,39,36,41,42,32,36,40,37,72,62,46,79,81,43,45,64,33,54,76,71,70,71,44,94,63,68,68,49,70,34,29,32,42,37,36,67,113

Secondary structure (DSSP, 8-state):
-TTT-GGGGGG--EEEEEEEBTTB--EEEEEE-SSSEEEEEEETT--SEEEEEE-SSEEEEEEEEEEEEEEE-SSSSEEEEEEEEEEEEEEEEETTEEEEEEEEEEEE--SSTT----EEEEEEEEEEEEEEEETTEEEEEEEEEEEEEEETTEEEEEEEEEEEEEEEEEEETTEEEEEEEEEEEEEEEEE---TTPPPEEEEEEEEEEEEEEEEEESSSSEEEEEEEEEEEEEEEEEE-S-SSS-EEE--TT-EEEEEEEEEEEE-SS-EEEEEEPTHHHH-HHHHHHT--SS-SEEEEEEEEE-

Sequence (306 aa):
NIYLFPATLNNFQLAQINTITGSGASDAVFLFGDKTKYGFFLEDNSRMIDMAWGNGSMGVLVGLDMNSETADDGTGKTADLGDMTINAAFGQTLGFGDLGVSFEMASDDGASTEATDDESEMTIGLNLRRNQSLWVFEGILVGFEMVTGSQDKATWSTMGLSLDLFNHWGLGSGTDLLFALGFGFASESSNSGVSGANDVKSTTMLFPKSTVAVETAITDWATARAGVTNNHTLSNSEDDGAGADNSVTGSNGDSDFAATFGLGFDYGGFTLDMVINPGFYTDPVSHITGFNDSSLGYAASITYAW

Mean predicted aligned error: 6.77 Å